Protein AF-A0A7S1F6I9-F1 (afdb_monomer_lite)

Radius of gyration: 19.97 Å; chains: 1; bounding box: 42×38×84 Å

Sequence (231 aa):
RRASGSTPAPLATPLRRQRSTGRTEQYLQSEAEDVEMGVLAWATEQGLFLKERVVMSPMLRDGVKSNGTECITNRSTAGCFEDTDDCGYLVAGSLSALQGGGIDVVVGSNSWRSGKAVYGSVGVYTAPLIGGQAAVLGGAAMNSAEYDGSANRFHSSMSAESIYAVVTRYGGDDSACGATEKWCLNATVTDKAHILTYVSRAYLNPKTQTGPDADELLAPVVLRLRPFLYV

Structure (mmCIF, N/CA/C/O backbone):
data_AF-A0A7S1F6I9-F1
#
_entry.id   AF-A0A7S1F6I9-F1
#
loop_
_atom_site.group_PDB
_atom_site.id
_atom_site.type_symbol
_atom_site.label_atom_id
_atom_site.label_alt_id
_atom_site.label_comp_id
_atom_site.label_asym_id
_atom_site.label_entity_id
_atom_site.label_seq_id
_atom_site.pdbx_PDB_ins_code
_atom_site.Cartn_x
_atom_site.Cartn_y
_atom_site.Cartn_z
_atom_site.occupancy
_atom_site.B_iso_or_equiv
_atom_site.auth_seq_id
_atom_site.auth_comp_id
_atom_site.auth_asym_id
_atom_site.auth_atom_id
_atom_site.pdbx_PDB_model_num
ATOM 1 N N . ARG A 1 1 ? 16.664 -22.049 61.773 1.00 46.56 1 ARG A N 1
ATOM 2 C CA . ARG A 1 1 ? 15.596 -22.088 60.745 1.00 46.56 1 ARG A CA 1
ATOM 3 C C . ARG A 1 1 ? 15.649 -20.763 59.986 1.00 46.56 1 ARG A C 1
ATOM 5 O O . ARG A 1 1 ? 15.224 -19.763 60.542 1.00 46.56 1 ARG A O 1
ATOM 12 N N . ARG A 1 2 ? 16.297 -20.713 58.813 1.00 40.69 2 ARG A N 1
ATOM 13 C CA . ARG A 1 2 ? 16.321 -19.510 57.958 1.00 40.69 2 ARG A CA 1
ATOM 14 C C . ARG A 1 2 ? 15.069 -19.531 57.085 1.00 40.69 2 ARG A C 1
ATOM 16 O O . ARG A 1 2 ? 14.802 -20.551 56.458 1.00 40.69 2 ARG A O 1
ATOM 23 N N . ALA A 1 3 ? 14.307 -18.442 57.109 1.00 41.34 3 ALA A N 1
ATOM 24 C CA . ALA A 1 3 ? 13.155 -18.243 56.245 1.00 41.34 3 ALA A CA 1
ATOM 25 C C . ALA A 1 3 ? 13.621 -18.223 54.783 1.00 41.34 3 ALA A C 1
ATOM 27 O O . ALA A 1 3 ? 14.523 -17.462 54.427 1.00 41.34 3 ALA A O 1
ATOM 28 N N . SER A 1 4 ? 13.037 -19.091 53.959 1.00 46.06 4 SER A N 1
ATOM 29 C CA . SER A 1 4 ? 13.169 -19.041 52.508 1.00 46.06 4 SER A CA 1
ATOM 30 C C . SER A 1 4 ? 12.512 -17.752 52.024 1.00 46.06 4 SER A C 1
ATOM 32 O O . SER A 1 4 ? 11.297 -17.598 52.154 1.00 46.06 4 SER A O 1
ATOM 34 N N . GLY A 1 5 ? 13.312 -16.820 51.508 1.00 41.91 5 GLY A N 1
ATOM 35 C CA . GLY A 1 5 ? 12.795 -15.646 50.818 1.00 41.91 5 GLY A CA 1
ATOM 36 C C . GLY A 1 5 ? 11.993 -16.108 49.611 1.00 41.91 5 GLY A C 1
ATOM 37 O O . GLY A 1 5 ? 12.564 -16.617 48.650 1.00 41.91 5 GLY A O 1
ATOM 38 N N . SER A 1 6 ? 10.670 -15.981 49.682 1.00 50.38 6 SER A N 1
ATOM 39 C CA . SER A 1 6 ? 9.811 -16.120 48.516 1.00 50.38 6 SER A CA 1
ATOM 40 C C . SER A 1 6 ? 10.196 -15.016 47.541 1.00 50.38 6 SER A C 1
ATOM 42 O O . SER A 1 6 ? 10.023 -13.834 47.846 1.00 50.38 6 SER A O 1
ATOM 44 N N . THR A 1 7 ? 10.744 -15.399 46.392 1.00 47.44 7 THR A N 1
ATOM 45 C CA . THR A 1 7 ? 10.898 -14.509 45.244 1.00 47.44 7 THR A CA 1
ATOM 46 C C . THR A 1 7 ? 9.556 -13.807 45.023 1.00 47.44 7 THR A C 1
ATOM 48 O O . THR A 1 7 ? 8.539 -14.504 44.942 1.00 47.44 7 THR A O 1
ATOM 51 N N . PRO A 1 8 ? 9.500 -12.462 44.988 1.00 46.94 8 PRO A N 1
ATOM 52 C CA . PRO A 1 8 ? 8.261 -11.762 44.691 1.00 46.94 8 PRO A CA 1
ATOM 53 C C . PRO A 1 8 ? 7.707 -12.309 43.380 1.00 46.94 8 PRO A C 1
ATOM 55 O O . PRO A 1 8 ? 8.457 -12.436 42.408 1.00 46.94 8 PRO A O 1
ATOM 58 N N . ALA A 1 9 ? 6.419 -12.663 43.357 1.00 51.91 9 ALA A N 1
ATOM 59 C CA . ALA A 1 9 ? 5.752 -12.957 42.099 1.00 51.91 9 ALA A CA 1
ATOM 60 C C . ALA A 1 9 ? 6.029 -11.778 41.150 1.00 51.91 9 ALA A C 1
ATOM 62 O O . ALA A 1 9 ? 5.916 -10.628 41.596 1.00 51.91 9 ALA A O 1
ATOM 63 N N . PRO A 1 10 ? 6.451 -12.022 39.895 1.00 43.56 10 PRO A N 1
ATOM 64 C CA . PRO A 1 10 ? 6.657 -10.935 38.955 1.00 43.56 10 PRO A CA 1
ATOM 65 C C . PRO A 1 10 ? 5.379 -10.101 38.925 1.00 43.56 10 PRO A C 1
ATOM 67 O O . PRO A 1 10 ? 4.280 -10.650 38.815 1.00 43.56 10 PRO A O 1
ATOM 70 N N . LEU A 1 11 ? 5.524 -8.784 39.106 1.00 40.19 11 LEU A N 1
ATOM 71 C CA . LEU A 1 11 ? 4.415 -7.847 38.966 1.00 40.19 11 LEU A CA 1
ATOM 72 C C . LEU A 1 11 ? 3.708 -8.184 37.654 1.00 40.19 11 LEU A C 1
ATOM 74 O O . LEU A 1 11 ? 4.374 -8.288 36.621 1.00 40.19 11 LEU A O 1
ATOM 78 N N . ALA A 1 12 ? 2.391 -8.405 37.718 1.00 43.34 12 ALA A N 1
ATOM 79 C CA . ALA A 1 12 ? 1.589 -8.671 36.535 1.00 43.34 12 ALA A CA 1
ATOM 80 C C . ALA A 1 12 ? 1.938 -7.605 35.497 1.00 43.34 12 ALA A C 1
ATOM 82 O O . ALA A 1 12 ? 1.775 -6.410 35.757 1.00 43.34 12 ALA A O 1
ATOM 83 N N . THR A 1 13 ? 2.503 -8.036 34.368 1.00 43.06 13 THR A N 1
ATOM 84 C CA . THR A 1 13 ? 2.829 -7.130 33.275 1.00 43.06 13 THR A CA 1
ATOM 85 C C . THR A 1 13 ? 1.545 -6.370 32.952 1.00 43.06 13 THR A C 1
ATOM 87 O O . THR A 1 13 ? 0.532 -7.022 32.682 1.00 43.06 13 THR A O 1
ATOM 90 N N . PRO A 1 14 ? 1.517 -5.029 33.062 1.00 41.31 14 PRO A N 1
ATOM 91 C CA . PRO A 1 14 ? 0.302 -4.277 32.796 1.00 41.31 14 PRO A CA 1
ATOM 92 C C . PRO A 1 14 ? -0.210 -4.647 31.404 1.00 41.31 14 PRO A C 1
ATOM 94 O O . PRO A 1 14 ? 0.589 -4.795 30.477 1.00 41.31 14 PRO A O 1
ATOM 97 N N . LEU A 1 15 ? -1.530 -4.835 31.276 1.00 41.94 15 LEU A N 1
ATOM 98 C CA . LEU A 1 15 ? -2.173 -5.163 30.003 1.00 41.94 15 LEU A CA 1
ATOM 99 C C . LEU A 1 15 ? -1.689 -4.172 28.938 1.00 41.94 15 LEU A C 1
ATOM 101 O O . LEU A 1 15 ? -1.948 -2.967 29.026 1.00 41.94 15 LEU A O 1
ATOM 105 N N . ARG A 1 16 ? -0.931 -4.701 27.975 1.00 48.84 16 ARG A N 1
ATOM 106 C CA . ARG A 1 16 ? -0.358 -3.969 26.846 1.00 48.84 16 ARG A CA 1
ATOM 107 C C . ARG A 1 16 ? -1.526 -3.343 26.075 1.00 48.84 16 ARG A C 1
ATOM 109 O O . ARG A 1 16 ? -2.461 -4.047 25.704 1.00 48.84 16 ARG A O 1
ATOM 116 N N . ARG A 1 17 ? -1.558 -2.008 25.975 1.00 52.66 17 ARG A N 1
ATOM 117 C CA . ARG A 1 17 ? -2.756 -1.234 25.595 1.00 52.66 17 ARG A CA 1
ATOM 118 C C . ARG A 1 17 ? -3.095 -1.384 24.111 1.00 52.66 17 ARG A C 1
ATOM 120 O O . ARG A 1 17 ? -2.816 -0.504 23.313 1.00 52.66 17 ARG A O 1
ATOM 127 N N . GLN A 1 18 ? -3.794 -2.460 23.792 1.00 57.62 18 GLN A N 1
ATOM 128 C CA . GLN A 1 18 ? -4.539 -2.645 22.559 1.00 57.62 18 GLN A CA 1
ATOM 129 C C . GLN A 1 18 ? -6.002 -2.813 22.964 1.00 57.62 18 GLN A C 1
ATOM 131 O O . GLN A 1 18 ? -6.440 -3.882 23.384 1.00 57.62 18 GLN A O 1
ATOM 136 N N . ARG A 1 19 ? -6.754 -1.711 22.967 1.00 60.16 19 ARG A N 1
ATOM 137 C CA . ARG A 1 19 ? -8.200 -1.777 23.202 1.00 60.16 19 ARG A CA 1
ATOM 138 C C . ARG A 1 19 ? -8.860 -1.934 21.841 1.00 60.16 19 ARG A C 1
ATOM 140 O O . ARG A 1 19 ? -9.149 -0.928 21.193 1.00 60.16 19 ARG A O 1
ATOM 147 N N . SER A 1 20 ? -8.994 -3.197 21.433 1.00 65.94 20 SER A N 1
ATOM 148 C CA . SER A 1 20 ? -9.707 -3.629 20.228 1.00 65.94 20 SER A CA 1
ATOM 149 C C . SER A 1 20 ? -11.081 -2.958 20.156 1.00 65.94 20 SER A C 1
ATOM 151 O O . SER A 1 20 ? -11.717 -2.663 21.174 1.00 65.94 20 SER A O 1
ATOM 153 N N . THR A 1 21 ? -11.528 -2.683 18.935 1.00 67.88 21 THR A N 1
ATOM 154 C CA . THR A 1 21 ? -12.827 -2.042 18.695 1.00 67.88 21 THR A CA 1
ATOM 155 C C . THR A 1 21 ? -13.988 -3.043 18.709 1.00 67.88 21 THR A C 1
ATOM 157 O O . THR A 1 21 ? -15.151 -2.635 18.696 1.00 67.88 21 THR A O 1
ATOM 160 N N . GLY A 1 22 ? -13.691 -4.347 18.717 1.00 72.06 22 GLY A N 1
ATOM 161 C CA . GLY A 1 22 ? -14.655 -5.448 18.680 1.00 72.06 22 GLY A CA 1
ATOM 162 C C . GLY A 1 22 ? -15.376 -5.589 17.338 1.00 72.06 22 GLY A C 1
ATOM 163 O O . GLY A 1 22 ? -16.379 -6.290 17.238 1.00 72.06 22 GLY A O 1
ATOM 164 N N . ARG A 1 23 ? -14.909 -4.884 16.305 1.00 78.00 23 ARG A N 1
ATOM 165 C CA . ARG A 1 23 ? -15.469 -4.896 14.951 1.00 78.00 23 ARG A CA 1
ATOM 166 C C . ARG A 1 23 ? -14.316 -5.151 13.983 1.00 78.00 23 ARG A C 1
ATOM 168 O O . ARG A 1 23 ? -13.234 -4.616 14.188 1.00 78.00 23 ARG A O 1
ATOM 175 N N . THR A 1 24 ? -14.545 -5.901 12.920 1.00 87.19 24 THR A N 1
ATOM 176 C CA . THR A 1 24 ? -13.545 -6.143 11.869 1.00 87.19 24 THR A CA 1
ATOM 177 C C . THR A 1 24 ? -13.861 -5.301 10.633 1.00 87.19 24 THR A C 1
ATOM 179 O O . THR A 1 24 ? -15.006 -4.894 10.459 1.00 87.19 24 THR A O 1
ATOM 182 N N . GLU A 1 25 ? -12.866 -5.017 9.798 1.00 91.00 25 GLU A N 1
ATOM 183 C CA . GLU A 1 25 ? -13.016 -4.445 8.455 1.00 91.00 25 GLU A CA 1
ATOM 184 C C . GLU A 1 25 ? -13.328 -5.501 7.386 1.00 91.00 25 GLU A C 1
ATOM 186 O O . GLU A 1 25 ? -13.494 -5.145 6.228 1.00 91.00 25 GLU A O 1
ATOM 191 N N . GLN A 1 26 ? -13.476 -6.784 7.740 1.00 89.88 26 GLN A N 1
ATOM 192 C CA . GLN A 1 26 ? -13.836 -7.845 6.781 1.00 89.88 26 GLN A CA 1
ATOM 193 C C . GLN A 1 26 ? -15.138 -7.578 6.010 1.00 89.88 26 GLN A C 1
ATOM 195 O O . GLN A 1 26 ? -15.336 -8.144 4.941 1.00 89.88 26 GLN A O 1
ATOM 200 N N . TYR A 1 27 ? -16.020 -6.710 6.513 1.00 89.06 27 TYR A N 1
ATOM 201 C CA . TYR A 1 27 ? -17.209 -6.293 5.765 1.00 89.06 27 TYR A CA 1
ATOM 202 C C . TYR A 1 27 ? -16.878 -5.504 4.486 1.00 89.06 27 TYR A C 1
ATOM 204 O O . TYR A 1 27 ? -17.762 -5.377 3.655 1.00 89.06 27 TYR A O 1
ATOM 212 N N . LEU A 1 28 ? -15.646 -4.993 4.345 1.00 91.38 28 LEU A N 1
ATOM 213 C CA . LEU A 1 28 ? -15.130 -4.286 3.166 1.00 91.38 28 LEU A CA 1
ATOM 214 C C . LEU A 1 28 ? -14.468 -5.224 2.137 1.00 91.38 28 LEU A C 1
ATOM 216 O O . LEU A 1 28 ? -13.907 -4.754 1.149 1.00 91.38 28 LEU A O 1
ATOM 220 N N . GLN A 1 29 ? -14.443 -6.540 2.391 1.00 93.06 29 GLN A N 1
ATOM 221 C CA . GLN A 1 29 ? -13.717 -7.503 1.555 1.00 93.06 29 GLN A CA 1
ATOM 222 C C . GLN A 1 29 ? -14.235 -7.514 0.111 1.00 93.06 29 GLN A C 1
ATOM 224 O O . GLN A 1 29 ? -13.431 -7.498 -0.815 1.00 93.06 29 GLN A O 1
ATOM 229 N N . SER A 1 30 ? -15.559 -7.508 -0.081 1.00 91.44 30 SER A N 1
ATOM 230 C CA . SER A 1 30 ? -16.161 -7.527 -1.421 1.00 91.44 30 SER A CA 1
ATOM 231 C C . SER A 1 30 ? -15.793 -6.270 -2.205 1.00 91.44 30 SER A C 1
ATOM 233 O O . SER A 1 30 ? -15.455 -6.340 -3.378 1.00 91.44 30 SER A O 1
ATOM 235 N N . GLU A 1 31 ? -15.811 -5.114 -1.547 1.00 91.69 31 GLU A N 1
ATOM 236 C CA . GLU A 1 31 ? -15.469 -3.842 -2.168 1.00 91.69 31 GLU A CA 1
ATOM 237 C C . GLU A 1 31 ? -13.986 -3.753 -2.527 1.00 91.69 31 GLU A C 1
ATOM 239 O O . GLU A 1 31 ? -13.633 -3.199 -3.567 1.00 91.69 31 GLU A O 1
ATOM 244 N N . ALA A 1 32 ? -13.105 -4.299 -1.686 1.00 94.25 32 ALA A N 1
ATOM 245 C CA . ALA A 1 32 ? -11.689 -4.395 -2.011 1.00 94.25 32 ALA A CA 1
ATOM 246 C C . ALA A 1 32 ? -11.460 -5.297 -3.232 1.00 94.25 32 ALA A C 1
ATOM 248 O O . ALA A 1 32 ? -10.700 -4.921 -4.120 1.00 94.25 32 ALA A O 1
ATOM 249 N N . GLU A 1 33 ? -12.157 -6.432 -3.318 1.00 95.00 33 GLU A N 1
ATOM 250 C CA . GLU A 1 33 ? -12.099 -7.335 -4.475 1.00 95.00 33 GLU A CA 1
ATOM 251 C C . GLU A 1 33 ? -12.601 -6.663 -5.762 1.00 95.00 33 GLU A C 1
ATOM 253 O O . GLU A 1 33 ? -11.962 -6.794 -6.807 1.00 95.00 33 GLU A O 1
ATOM 258 N N . ASP A 1 34 ? -13.677 -5.877 -5.695 1.00 94.00 34 ASP A N 1
ATOM 259 C CA . ASP A 1 34 ? -14.175 -5.104 -6.839 1.00 94.00 34 ASP A CA 1
ATOM 260 C C . ASP A 1 34 ? -13.149 -4.056 -7.312 1.00 94.00 34 ASP A C 1
ATOM 262 O O . ASP A 1 34 ? -12.913 -3.897 -8.515 1.00 94.00 34 ASP A O 1
ATOM 266 N N . VAL A 1 35 ? -12.479 -3.371 -6.376 1.00 95.75 35 VAL A N 1
ATOM 267 C CA . VAL A 1 35 ? -11.382 -2.439 -6.690 1.00 95.75 35 VAL A CA 1
ATOM 268 C C . VAL A 1 35 ? -10.188 -3.179 -7.293 1.00 95.75 35 VAL A C 1
ATOM 270 O O . VAL A 1 35 ? -9.633 -2.707 -8.285 1.00 95.75 35 VAL A O 1
ATOM 273 N N . GLU A 1 36 ? -9.803 -4.342 -6.757 1.00 96.75 36 GLU A N 1
ATOM 274 C CA . GLU A 1 36 ? -8.751 -5.186 -7.338 1.00 96.75 36 GLU A CA 1
ATOM 275 C C . GLU A 1 36 ? -9.086 -5.558 -8.791 1.00 96.75 36 GLU A C 1
ATOM 277 O O . GLU A 1 36 ? -8.241 -5.412 -9.675 1.00 96.75 36 GLU A O 1
ATOM 282 N N . MET A 1 37 ? -10.327 -5.962 -9.073 1.00 96.06 37 MET A N 1
ATOM 283 C CA . MET A 1 37 ? -10.775 -6.262 -10.435 1.00 96.06 37 MET A CA 1
ATOM 284 C C . MET A 1 37 ? -10.711 -5.036 -11.354 1.00 96.06 37 MET A C 1
ATOM 286 O O . MET A 1 37 ? -10.267 -5.154 -12.500 1.00 96.06 37 MET A O 1
ATOM 290 N N . GLY A 1 38 ? -11.077 -3.855 -10.852 1.00 95.62 38 GLY A N 1
ATOM 291 C CA . GLY A 1 38 ? -10.912 -2.587 -11.567 1.00 95.62 38 GLY A CA 1
ATOM 292 C C . GLY A 1 38 ? -9.448 -2.268 -11.888 1.00 95.62 38 GLY A C 1
ATOM 293 O O . GLY A 1 38 ? -9.132 -1.854 -13.006 1.00 95.62 38 GLY A O 1
ATOM 294 N N . VAL A 1 39 ? -8.531 -2.529 -10.949 1.00 95.81 39 VAL A N 1
ATOM 295 C CA . VAL A 1 39 ? -7.081 -2.389 -11.170 1.00 95.81 39 VAL A CA 1
ATOM 296 C C . VAL A 1 39 ? -6.613 -3.324 -12.283 1.00 95.81 39 VAL A C 1
ATOM 298 O O . VAL A 1 39 ? -5.846 -2.900 -13.144 1.00 95.81 39 VAL A O 1
ATOM 301 N N . LEU A 1 40 ? -7.074 -4.577 -12.302 1.00 96.69 40 LEU A N 1
ATOM 302 C CA . LEU A 1 40 ? -6.693 -5.554 -13.327 1.00 96.69 40 LEU A CA 1
ATOM 303 C C . LEU A 1 40 ? -7.223 -5.189 -14.719 1.00 96.69 40 LEU A C 1
ATOM 305 O O . LEU A 1 40 ? -6.495 -5.328 -15.708 1.00 96.69 40 LEU A O 1
ATOM 309 N N . ALA A 1 41 ? -8.462 -4.699 -14.801 1.00 95.00 41 ALA A N 1
ATOM 310 C CA . ALA A 1 41 ? -9.041 -4.207 -16.048 1.00 95.00 41 ALA A CA 1
ATOM 311 C C . ALA A 1 41 ? -8.229 -3.023 -16.592 1.00 95.00 41 ALA A C 1
ATOM 313 O O . ALA A 1 41 ? -7.739 -3.081 -17.721 1.00 95.00 41 ALA A O 1
ATOM 314 N N . TRP A 1 42 ? -7.979 -2.015 -15.748 1.00 93.12 42 TRP A N 1
ATOM 315 C CA . TRP A 1 42 ? -7.138 -0.871 -16.099 1.00 93.12 42 TRP A CA 1
ATOM 316 C C . TRP A 1 42 ? -5.731 -1.305 -16.536 1.00 93.12 42 TRP A C 1
ATOM 318 O O . TRP A 1 42 ? -5.241 -0.864 -17.572 1.00 93.12 42 TRP A O 1
ATOM 328 N N . ALA A 1 43 ? -5.083 -2.200 -15.787 1.00 93.44 43 ALA A N 1
ATOM 329 C CA . ALA A 1 43 ? -3.737 -2.677 -16.095 1.00 93.44 43 ALA A CA 1
ATOM 330 C C . ALA A 1 43 ? -3.661 -3.334 -17.480 1.00 93.44 43 ALA A C 1
ATOM 332 O O . ALA A 1 43 ? -2.718 -3.090 -18.234 1.00 93.44 43 ALA A O 1
ATOM 333 N N . THR A 1 44 ? -4.681 -4.116 -17.835 1.00 93.12 44 THR A N 1
ATOM 334 C CA . THR A 1 44 ? -4.774 -4.782 -19.140 1.00 93.12 44 THR A CA 1
ATOM 335 C C . THR A 1 44 ? -4.851 -3.763 -20.278 1.00 93.12 44 THR A C 1
ATOM 337 O O . THR A 1 44 ? -4.154 -3.914 -21.282 1.00 93.12 44 THR A O 1
ATOM 340 N N . GLU A 1 45 ? -5.627 -2.688 -20.111 1.00 91.75 45 GLU A N 1
ATOM 341 C CA . GLU A 1 45 ? -5.705 -1.584 -21.081 1.00 91.75 45 GLU A CA 1
ATOM 342 C C . GLU A 1 45 ? -4.365 -0.853 -21.252 1.00 91.75 45 GLU A C 1
ATOM 344 O O . GLU A 1 45 ? -4.072 -0.345 -22.333 1.00 91.75 45 GLU A O 1
ATOM 349 N N . GLN A 1 46 ? -3.523 -0.842 -20.213 1.00 88.62 46 GLN A N 1
ATOM 350 C CA . GLN A 1 46 ? -2.167 -0.284 -20.261 1.00 88.62 46 GLN A CA 1
ATOM 351 C C . GLN A 1 46 ? -1.113 -1.263 -20.811 1.00 88.62 46 GLN A C 1
ATOM 353 O O . GLN A 1 46 ? 0.076 -0.947 -20.817 1.00 88.62 46 GLN A O 1
ATOM 358 N N . GLY A 1 47 ? -1.503 -2.461 -21.260 1.00 91.88 47 GLY A N 1
ATOM 359 C CA . GLY A 1 47 ? -0.550 -3.468 -21.735 1.00 91.88 47 GLY A CA 1
ATOM 360 C C . GLY A 1 47 ? 0.281 -4.100 -20.611 1.00 91.88 47 GLY A C 1
ATOM 361 O O . GLY A 1 47 ? 1.419 -4.528 -20.836 1.00 91.88 47 GLY A O 1
ATOM 362 N N . LEU A 1 48 ? -0.278 -4.162 -19.404 1.00 92.88 48 LEU A N 1
ATOM 363 C CA . LEU A 1 48 ? 0.307 -4.831 -18.249 1.00 92.88 48 LEU A CA 1
ATOM 364 C C . LEU A 1 48 ? -0.475 -6.109 -17.926 1.00 92.88 48 LEU A C 1
ATOM 366 O O . LEU A 1 48 ? -1.684 -6.185 -18.128 1.00 92.88 48 LEU A O 1
ATOM 370 N N . PHE A 1 49 ? 0.207 -7.096 -17.353 1.00 94.62 49 PHE A N 1
ATOM 371 C CA . PHE A 1 49 ? -0.411 -8.297 -16.798 1.00 94.62 49 PHE A CA 1
ATOM 372 C C . PHE A 1 49 ? -0.081 -8.451 -15.315 1.00 94.62 49 PHE A C 1
ATOM 374 O O . PHE A 1 49 ? 0.968 -8.005 -14.840 1.00 94.62 49 PHE A O 1
ATOM 381 N N . LEU A 1 50 ? -0.967 -9.127 -14.583 1.00 96.44 50 LEU A N 1
ATOM 382 C CA . LEU A 1 50 ? -0.721 -9.509 -13.198 1.00 96.44 50 LEU A CA 1
ATOM 383 C C . LEU A 1 50 ? 0.331 -10.617 -13.142 1.00 96.44 50 LEU A C 1
ATOM 385 O O . LEU A 1 50 ? 0.071 -11.757 -13.519 1.00 96.44 50 LEU A O 1
ATOM 389 N N . LYS A 1 51 ? 1.515 -10.285 -12.635 1.00 95.75 51 LYS A N 1
ATOM 390 C CA . LYS A 1 51 ? 2.581 -11.253 -12.376 1.00 95.75 51 LYS A CA 1
ATOM 391 C C . LYS A 1 51 ? 2.356 -12.001 -11.068 1.00 95.75 51 LYS A C 1
ATOM 393 O O . LYS A 1 51 ? 2.617 -13.196 -10.987 1.00 95.75 51 LYS A O 1
ATOM 398 N N . GLU A 1 52 ? 1.950 -11.280 -10.031 1.00 96.00 52 GLU A N 1
ATOM 399 C CA . GLU A 1 52 ? 1.874 -11.804 -8.672 1.00 96.00 52 GLU A CA 1
ATOM 400 C C . GLU A 1 52 ? 0.864 -10.990 -7.858 1.00 96.00 52 GLU A C 1
ATOM 402 O O . GLU A 1 52 ? 0.819 -9.764 -7.966 1.00 96.00 52 GLU A O 1
ATOM 407 N N . ARG A 1 53 ? 0.068 -11.673 -7.032 1.00 97.50 53 ARG A N 1
ATOM 408 C CA . ARG A 1 53 ? -0.836 -11.074 -6.045 1.00 97.50 53 ARG A CA 1
ATOM 409 C C . ARG A 1 53 ? -0.350 -11.462 -4.655 1.00 97.50 53 ARG A C 1
ATOM 411 O O . ARG A 1 53 ? -0.324 -12.649 -4.337 1.00 97.50 53 ARG A O 1
ATOM 418 N N . VAL A 1 54 ? 0.013 -10.482 -3.831 1.00 97.69 54 VAL A N 1
ATOM 419 C CA . VAL A 1 54 ? 0.568 -10.718 -2.490 1.00 97.69 54 VAL A CA 1
ATOM 420 C C . VAL A 1 54 ? -0.366 -10.148 -1.434 1.00 97.69 54 VAL A C 1
ATOM 422 O O . VAL A 1 54 ? -0.579 -8.942 -1.386 1.00 97.69 54 VAL A O 1
ATOM 425 N N . VAL A 1 55 ? -0.896 -11.004 -0.563 1.00 97.12 55 VAL A N 1
ATOM 426 C CA . VAL A 1 55 ? -1.688 -10.565 0.595 1.00 97.12 55 VAL A CA 1
ATOM 427 C C . VAL A 1 55 ? -0.734 -10.143 1.710 1.00 97.12 55 VAL A C 1
ATOM 429 O O . VAL A 1 55 ? 0.129 -10.919 2.128 1.00 97.12 55 VAL A O 1
ATOM 432 N N . MET A 1 56 ? -0.877 -8.913 2.193 1.00 93.94 56 MET A N 1
ATOM 433 C CA . MET A 1 56 ? -0.097 -8.410 3.318 1.00 93.94 56 MET A CA 1
ATOM 434 C C . MET A 1 56 ? -0.521 -9.127 4.599 1.00 93.94 56 MET A C 1
ATOM 436 O O . MET A 1 56 ? -1.695 -9.401 4.823 1.00 93.94 56 MET A O 1
ATOM 440 N N . SER A 1 57 ? 0.444 -9.443 5.454 1.00 89.31 57 SER A N 1
ATOM 441 C CA . SER A 1 57 ? 0.203 -10.174 6.700 1.00 89.31 57 SER A CA 1
ATOM 442 C C . SER A 1 57 ? 0.551 -9.316 7.910 1.00 89.31 57 SER A C 1
ATOM 444 O O . SER A 1 57 ? 1.392 -8.421 7.785 1.00 89.31 57 SER A O 1
ATOM 446 N N . PRO A 1 58 ? -0.028 -9.591 9.093 1.00 85.38 58 PRO A N 1
ATOM 447 C CA . PRO A 1 58 ? 0.412 -8.970 10.332 1.00 85.38 58 PRO A CA 1
ATOM 448 C C . PRO A 1 58 ? 1.922 -9.086 10.490 1.00 85.38 58 PRO A C 1
ATOM 450 O O . PRO A 1 58 ? 2.483 -10.181 10.409 1.00 85.38 58 PRO A O 1
ATOM 453 N N . MET A 1 59 ? 2.586 -7.957 10.714 1.00 78.75 59 MET A N 1
ATOM 454 C CA . MET A 1 59 ? 4.013 -7.975 11.006 1.00 78.75 59 MET A CA 1
ATOM 455 C C . MET A 1 59 ? 4.229 -8.721 12.317 1.00 78.75 59 MET A C 1
ATOM 457 O O . MET A 1 59 ? 3.614 -8.385 13.325 1.00 78.75 59 MET A O 1
ATOM 461 N N . LEU A 1 60 ? 5.091 -9.735 12.313 1.00 71.81 60 LEU A N 1
ATOM 462 C CA . LEU A 1 60 ? 5.408 -10.504 13.510 1.00 71.81 60 LEU A CA 1
ATOM 463 C C . LEU A 1 60 ? 6.763 -10.080 14.077 1.00 71.81 60 LEU A C 1
ATOM 465 O O . LEU A 1 60 ? 7.725 -9.872 13.340 1.00 71.81 60 LEU A O 1
ATOM 469 N N . ARG A 1 61 ? 6.845 -10.033 15.401 1.00 61.22 61 ARG A N 1
ATOM 470 C CA . ARG A 1 61 ? 8.062 -9.902 16.192 1.00 61.22 61 ARG A CA 1
ATOM 471 C C . ARG A 1 61 ? 8.168 -11.116 17.107 1.00 61.22 61 ARG A C 1
ATOM 473 O O . ARG A 1 61 ? 7.277 -11.353 17.914 1.00 61.22 61 ARG A O 1
ATOM 480 N N . ASP A 1 62 ? 9.238 -11.897 16.960 1.00 60.72 62 ASP A N 1
ATOM 481 C CA . ASP A 1 62 ? 9.477 -13.113 17.756 1.00 60.72 62 ASP A CA 1
ATOM 482 C C . ASP A 1 62 ? 8.264 -14.080 17.774 1.00 60.72 62 ASP A C 1
ATOM 484 O O . ASP A 1 62 ? 7.980 -14.746 18.766 1.00 60.72 62 ASP A O 1
ATOM 488 N N . GLY A 1 63 ? 7.518 -14.144 16.660 1.00 58.06 63 GLY A N 1
ATOM 489 C CA . GLY A 1 63 ? 6.314 -14.975 16.510 1.00 58.06 63 GLY A CA 1
ATOM 490 C C . GLY A 1 63 ? 5.016 -14.362 17.056 1.00 58.06 63 GLY A C 1
ATOM 491 O O . GLY A 1 63 ? 3.958 -14.971 16.916 1.00 58.06 63 GLY A O 1
ATOM 492 N N . VAL A 1 64 ? 5.067 -13.159 17.631 1.00 60.34 64 VAL A N 1
ATOM 493 C CA . VAL A 1 64 ? 3.909 -12.415 18.150 1.00 60.34 64 VAL A CA 1
ATOM 494 C C . VAL A 1 64 ? 3.584 -11.256 17.213 1.00 60.34 64 VAL A C 1
ATOM 496 O O . VAL A 1 64 ? 4.488 -10.614 16.689 1.00 60.34 64 VAL A O 1
ATOM 499 N N . LYS A 1 65 ? 2.302 -10.962 16.983 1.00 62.34 65 LYS A N 1
ATOM 500 C CA . LYS A 1 65 ? 1.900 -9.811 16.160 1.00 62.34 65 LYS A CA 1
ATOM 501 C C . LYS A 1 65 ? 2.462 -8.529 16.769 1.00 62.34 65 LYS A C 1
ATOM 503 O O . LYS A 1 65 ? 2.215 -8.234 17.937 1.00 62.34 65 LYS A O 1
ATOM 508 N N . SER A 1 66 ? 3.231 -7.792 15.974 1.00 58.06 66 SER A N 1
ATOM 509 C CA . SER A 1 66 ? 3.676 -6.451 16.313 1.00 58.06 66 SER A CA 1
ATOM 510 C C . SER A 1 66 ? 2.438 -5.572 16.397 1.00 58.06 66 SER A C 1
ATOM 512 O O . SER A 1 66 ? 1.797 -5.261 15.397 1.00 58.06 66 SER A O 1
ATOM 514 N N . ASN A 1 67 ? 2.089 -5.212 17.621 1.00 50.28 67 ASN A N 1
ATOM 515 C CA . ASN A 1 67 ? 1.017 -4.280 17.946 1.00 50.28 67 ASN A CA 1
ATOM 516 C C . ASN A 1 67 ? 1.598 -2.927 18.380 1.00 50.28 67 ASN A C 1
ATOM 518 O O . ASN A 1 67 ? 1.038 -2.253 19.241 1.00 50.28 67 ASN A O 1
ATOM 522 N N . GLY A 1 68 ? 2.794 -2.609 17.878 1.00 45.09 68 GLY A N 1
ATOM 523 C CA . GLY A 1 68 ? 3.568 -1.443 18.273 1.00 45.09 68 GLY A CA 1
ATOM 524 C C . GLY A 1 68 ? 4.307 -1.595 19.608 1.00 45.09 68 GLY A C 1
ATOM 525 O O . GLY A 1 68 ? 5.323 -0.962 19.789 1.00 45.09 68 GLY A O 1
ATOM 526 N N . THR A 1 69 ? 3.914 -2.463 20.545 1.00 41.59 69 THR A N 1
ATOM 527 C CA . THR A 1 69 ? 4.394 -2.355 21.947 1.00 41.59 69 THR A CA 1
ATOM 528 C C . THR A 1 69 ? 5.866 -2.690 22.233 1.00 41.59 69 THR A C 1
ATOM 530 O O . THR A 1 69 ? 6.307 -2.563 23.377 1.00 41.59 69 THR A O 1
ATOM 533 N N . GLU A 1 70 ? 6.642 -3.117 21.238 1.00 40.81 70 GLU A N 1
ATOM 534 C CA . GLU A 1 70 ? 8.080 -3.316 21.380 1.00 40.81 70 GLU A CA 1
ATOM 535 C C . GLU A 1 70 ? 8.801 -2.806 20.110 1.00 40.81 70 GLU A C 1
ATOM 537 O O . GLU A 1 70 ? 8.612 -3.368 19.029 1.00 40.81 70 GLU A O 1
ATOM 542 N N . CYS A 1 71 ? 9.684 -1.800 20.234 1.00 39.59 71 CYS A N 1
ATOM 543 C CA . CYS A 1 71 ? 10.484 -1.248 19.119 1.00 39.59 71 CYS A CA 1
ATOM 544 C C . CYS A 1 71 ? 11.240 -2.348 18.374 1.00 39.59 71 CYS A C 1
ATOM 546 O O . CYS A 1 71 ? 11.995 -3.051 19.045 1.00 39.59 71 CYS A O 1
ATOM 548 N N . ILE A 1 72 ? 11.071 -2.480 17.045 1.00 45.12 72 ILE A N 1
ATOM 549 C CA . ILE A 1 72 ? 11.584 -3.557 16.159 1.00 45.12 72 ILE A CA 1
ATOM 550 C C . ILE A 1 72 ? 13.124 -3.682 16.152 1.00 45.12 72 ILE A C 1
ATOM 552 O O . ILE A 1 72 ? 13.805 -3.554 15.144 1.00 45.12 72 ILE A O 1
ATOM 556 N N . THR A 1 73 ? 13.725 -3.944 17.302 1.00 40.72 73 THR A N 1
ATOM 557 C CA . THR A 1 73 ? 15.159 -4.120 17.484 1.00 40.72 73 THR A CA 1
ATOM 558 C C . THR A 1 73 ? 15.383 -5.284 18.430 1.00 40.72 73 THR A C 1
ATOM 560 O O . THR A 1 73 ? 15.891 -5.139 19.538 1.00 40.72 73 THR A O 1
ATOM 563 N N . ASN A 1 74 ? 15.098 -6.498 17.960 1.00 37.25 74 ASN A N 1
ATOM 564 C CA . ASN A 1 74 ? 15.984 -7.578 18.364 1.00 37.25 74 ASN A CA 1
ATOM 565 C C . ASN A 1 74 ? 17.223 -7.474 17.456 1.00 37.25 74 ASN A C 1
ATOM 567 O O . ASN A 1 74 ? 17.248 -8.020 16.357 1.00 37.25 74 ASN A O 1
ATOM 571 N N . ARG A 1 75 ? 18.223 -6.710 17.939 1.00 36.53 75 ARG A N 1
ATOM 572 C CA . ARG A 1 75 ? 19.529 -6.342 17.332 1.00 36.53 75 ARG A CA 1
ATOM 573 C C . ARG A 1 75 ? 19.581 -5.051 16.491 1.00 36.53 75 ARG A C 1
ATOM 575 O O . ARG A 1 75 ? 19.732 -5.114 15.281 1.00 36.53 75 ARG A O 1
ATOM 582 N N . SER A 1 76 ? 19.603 -3.879 17.128 1.00 33.84 76 SER A N 1
ATOM 583 C CA . SER A 1 76 ? 20.734 -2.926 17.029 1.00 33.84 76 SER A CA 1
ATOM 584 C C . SER A 1 76 ? 20.368 -1.563 17.614 1.00 33.84 76 SER A C 1
ATOM 586 O O . SER A 1 76 ? 19.271 -1.053 17.427 1.00 33.84 76 SER A O 1
ATOM 588 N N . THR A 1 77 ? 21.326 -0.968 18.309 1.00 36.47 77 THR A N 1
ATOM 589 C CA . THR A 1 77 ? 21.368 0.432 18.726 1.00 36.47 77 THR A CA 1
ATOM 590 C C . THR A 1 77 ? 21.404 1.370 17.509 1.00 36.47 77 THR A C 1
ATOM 592 O O . THR A 1 77 ? 22.487 1.714 17.050 1.00 36.47 77 THR A O 1
ATOM 595 N N . ALA A 1 78 ? 20.241 1.759 16.983 1.00 34.81 78 ALA A N 1
ATOM 596 C CA . ALA A 1 78 ? 19.991 2.967 16.183 1.00 34.81 78 ALA A CA 1
ATOM 597 C C . ALA A 1 78 ? 18.482 3.049 15.876 1.00 34.81 78 ALA A C 1
ATOM 599 O O . ALA A 1 78 ? 17.926 2.073 15.395 1.00 34.81 78 ALA A O 1
ATOM 600 N N . GLY A 1 79 ? 17.859 4.191 16.197 1.00 38.25 79 GLY A N 1
ATOM 601 C CA . GLY A 1 79 ? 16.507 4.657 15.834 1.00 38.25 79 GLY A CA 1
ATOM 602 C C . GLY A 1 79 ? 15.448 3.638 15.390 1.00 38.25 79 GLY A C 1
ATOM 603 O O . GLY A 1 79 ? 15.542 3.082 14.302 1.00 38.25 79 GLY A O 1
ATOM 604 N N . CYS A 1 80 ? 14.362 3.511 16.162 1.00 43.41 80 CYS A N 1
ATOM 605 C CA . CYS A 1 80 ? 13.088 2.995 15.650 1.00 43.41 80 CYS A CA 1
ATOM 606 C C . CYS A 1 80 ? 12.636 3.967 14.542 1.00 43.41 80 CYS A C 1
ATOM 608 O O . CYS A 1 80 ? 12.142 5.057 14.835 1.00 43.41 80 CYS A O 1
ATOM 610 N N . PHE A 1 81 ? 12.938 3.670 13.279 1.00 38.97 81 PHE A N 1
ATOM 611 C CA . PHE A 1 81 ? 12.615 4.580 12.186 1.00 38.97 81 PHE A CA 1
ATOM 612 C C . PHE A 1 81 ? 11.131 4.401 11.860 1.00 38.97 81 PHE A C 1
ATOM 614 O O . PHE A 1 81 ? 10.748 3.411 11.250 1.00 38.97 81 PHE A O 1
ATOM 621 N N . GLU A 1 82 ? 10.304 5.337 12.334 1.00 42.59 82 GLU A N 1
ATOM 622 C CA . GLU A 1 82 ? 8.858 5.437 12.052 1.00 42.59 82 GLU A CA 1
ATOM 623 C C . GLU A 1 82 ? 7.976 4.302 12.597 1.00 42.59 82 GLU A C 1
ATOM 625 O O . GLU A 1 82 ? 6.753 4.342 12.433 1.00 42.59 82 GLU A O 1
ATOM 630 N N . ASP A 1 83 ? 8.562 3.331 13.301 1.00 45.81 83 ASP A N 1
ATOM 631 C CA . ASP A 1 83 ? 7.794 2.365 14.068 1.00 45.81 83 ASP A CA 1
ATOM 632 C C . ASP A 1 83 ? 7.393 2.947 15.417 1.00 45.81 83 ASP A C 1
ATOM 634 O O . ASP A 1 83 ? 8.234 3.362 16.216 1.00 45.81 83 ASP A O 1
ATOM 638 N N . THR A 1 84 ? 6.088 3.031 15.631 1.00 49.97 84 THR A N 1
ATOM 639 C CA . THR A 1 84 ? 5.467 3.723 16.756 1.00 49.97 84 THR A CA 1
ATOM 640 C C . THR A 1 84 ? 4.582 2.734 17.496 1.00 49.97 84 THR A C 1
ATOM 642 O O . THR A 1 84 ? 3.972 1.850 16.885 1.00 49.97 84 THR A O 1
ATOM 645 N N . ASP A 1 85 ? 4.548 2.849 18.827 1.00 55.50 85 ASP A N 1
ATOM 646 C CA . ASP A 1 85 ? 3.906 1.884 19.731 1.00 55.50 85 ASP A CA 1
ATOM 647 C C . ASP A 1 85 ? 2.368 1.897 19.665 1.00 55.50 85 ASP A C 1
ATOM 649 O O . ASP A 1 85 ? 1.664 1.584 20.630 1.00 55.50 85 ASP A O 1
ATOM 653 N N . ASP A 1 86 ? 1.845 2.350 18.535 1.00 64.56 86 ASP A N 1
ATOM 654 C CA . ASP A 1 86 ? 0.555 2.971 18.436 1.00 64.56 86 ASP A CA 1
ATOM 655 C C . ASP A 1 86 ? -0.164 2.622 17.126 1.00 64.56 86 ASP A C 1
ATOM 657 O O . ASP A 1 86 ? -1.143 3.270 16.789 1.00 64.56 86 ASP A O 1
ATOM 661 N N . CYS A 1 87 ? 0.246 1.574 16.400 1.00 75.44 87 CYS A N 1
ATOM 662 C CA . CYS A 1 87 ? -0.468 1.143 15.199 1.00 75.44 87 CYS A CA 1
ATOM 663 C C . CYS A 1 87 ? -0.490 -0.375 14.955 1.00 75.44 87 CYS A C 1
ATOM 665 O O . CYS A 1 87 ? 0.362 -1.136 15.415 1.00 75.44 87 CYS A O 1
ATOM 667 N N . GLY A 1 88 ? -1.514 -0.816 14.219 1.00 79.69 88 GLY A N 1
ATOM 668 C CA . GLY A 1 88 ? -1.568 -2.144 13.614 1.00 79.69 88 GLY A CA 1
ATOM 669 C C . GLY A 1 88 ? -0.771 -2.160 12.312 1.00 79.69 88 GLY A C 1
ATOM 670 O O . GLY A 1 88 ? -0.975 -1.293 11.459 1.00 79.69 88 GLY A O 1
ATOM 671 N N . TYR A 1 89 ? 0.122 -3.141 12.169 1.00 82.31 89 TYR A N 1
ATOM 672 C CA . TYR A 1 89 ? 1.019 -3.278 11.021 1.00 82.31 89 TYR A CA 1
ATOM 673 C C . TYR A 1 89 ? 0.643 -4.455 10.139 1.00 82.31 89 TYR A C 1
ATOM 675 O O . TYR A 1 89 ? 0.598 -5.598 10.601 1.00 82.31 89 TYR A O 1
ATOM 683 N N . LEU A 1 90 ? 0.504 -4.183 8.848 1.00 88.75 90 LEU A N 1
ATOM 684 C CA . LEU A 1 90 ? 0.394 -5.196 7.808 1.00 88.75 90 LEU A CA 1
ATOM 685 C C . LEU A 1 90 ? 1.549 -4.990 6.834 1.00 88.75 90 LEU A C 1
ATOM 687 O O . LEU A 1 90 ? 1.856 -3.854 6.470 1.00 88.75 90 LEU A O 1
ATOM 691 N N . VAL A 1 91 ? 2.219 -6.074 6.449 1.00 88.69 91 VAL A N 1
ATOM 692 C CA . VAL A 1 91 ? 3.442 -6.033 5.640 1.00 88.69 91 VAL A CA 1
ATOM 693 C C . VAL A 1 91 ? 3.429 -7.073 4.526 1.00 88.69 91 VAL A C 1
ATOM 695 O O . VAL A 1 91 ? 2.967 -8.199 4.708 1.00 88.69 91 VAL A O 1
ATOM 698 N N . ALA A 1 92 ? 3.999 -6.706 3.382 1.00 89.25 92 ALA A N 1
ATOM 699 C CA . ALA A 1 92 ? 4.440 -7.634 2.345 1.00 89.25 92 ALA A CA 1
ATOM 700 C C . ALA A 1 92 ? 5.913 -7.335 2.055 1.00 89.25 92 ALA A C 1
ATOM 702 O O . ALA A 1 92 ? 6.239 -6.321 1.440 1.00 89.25 92 ALA A O 1
ATOM 703 N N . GLY A 1 93 ? 6.801 -8.183 2.574 1.00 82.06 93 GLY A N 1
ATOM 704 C CA . GLY A 1 93 ? 8.249 -7.995 2.505 1.00 82.06 93 GLY A CA 1
ATOM 705 C C . GLY A 1 93 ? 8.934 -8.896 1.484 1.00 82.06 93 GLY A C 1
ATOM 706 O O . GLY A 1 93 ? 8.361 -9.878 1.014 1.00 82.06 93 GLY A O 1
ATOM 707 N N . SER A 1 94 ? 10.194 -8.572 1.190 1.00 83.06 94 SER A N 1
ATOM 708 C CA . SER A 1 94 ? 11.069 -9.349 0.298 1.00 83.06 94 SER A CA 1
ATOM 709 C C . SER A 1 94 ? 10.551 -9.495 -1.134 1.00 83.06 94 SER A C 1
ATOM 711 O O . SER A 1 94 ? 10.892 -10.456 -1.825 1.00 83.06 94 SER A O 1
ATOM 713 N N . LEU A 1 95 ? 9.760 -8.530 -1.609 1.00 90.44 95 LEU A N 1
ATOM 714 C CA . LEU A 1 95 ? 9.308 -8.517 -2.993 1.00 90.44 95 LEU A CA 1
ATOM 715 C C . LEU A 1 95 ? 10.460 -8.093 -3.899 1.00 90.44 95 LEU A C 1
ATOM 717 O O . LEU A 1 95 ? 11.262 -7.229 -3.546 1.00 90.44 95 LEU A O 1
ATOM 721 N N . SER A 1 96 ? 10.557 -8.693 -5.083 1.00 91.00 96 SER A N 1
ATOM 722 C CA . SER A 1 96 ? 11.610 -8.323 -6.036 1.00 91.00 96 SER A CA 1
ATOM 723 C C . SER A 1 96 ? 11.541 -6.840 -6.410 1.00 91.00 96 SER A C 1
ATOM 725 O O . SER A 1 96 ? 10.464 -6.248 -6.398 1.00 91.00 96 SER A O 1
ATOM 727 N N . ALA A 1 97 ? 12.674 -6.240 -6.766 1.00 89.56 97 ALA A N 1
ATOM 728 C CA . ALA A 1 97 ? 12.723 -4.864 -7.252 1.00 89.56 97 ALA A CA 1
ATOM 729 C C . ALA A 1 97 ? 11.701 -4.591 -8.374 1.00 89.56 97 ALA A C 1
ATOM 731 O O . ALA A 1 97 ? 11.426 -5.459 -9.216 1.00 89.56 97 ALA A O 1
ATOM 732 N N . LEU A 1 98 ? 11.162 -3.369 -8.404 1.00 89.19 98 LEU A N 1
ATOM 733 C CA . LEU A 1 98 ? 10.445 -2.878 -9.577 1.00 89.19 98 LEU A CA 1
ATOM 734 C C . LEU A 1 98 ? 11.440 -2.669 -10.726 1.00 89.19 98 LEU A C 1
ATOM 736 O O . LEU A 1 98 ? 12.582 -2.271 -10.507 1.00 89.19 98 LEU A O 1
ATOM 740 N N . GLN A 1 99 ? 10.998 -2.933 -11.950 1.00 84.50 99 GLN A N 1
ATOM 741 C CA . GLN A 1 99 ? 11.756 -2.663 -13.174 1.00 84.50 99 GLN A CA 1
ATOM 742 C C . GLN A 1 99 ? 11.031 -1.575 -13.972 1.00 84.50 99 GLN A C 1
ATOM 744 O O . GLN A 1 99 ? 9.853 -1.324 -13.716 1.00 84.50 99 GLN A O 1
ATOM 749 N N . GLY A 1 100 ? 11.712 -0.941 -14.932 1.00 82.94 100 GLY A N 1
ATOM 750 C CA . GLY A 1 100 ? 11.090 0.062 -15.808 1.00 82.94 100 GLY A CA 1
ATOM 751 C C . GLY A 1 100 ? 9.816 -0.472 -16.476 1.00 82.94 100 GLY A C 1
ATOM 752 O O . GLY A 1 100 ? 9.791 -1.614 -16.935 1.00 82.94 100 GLY A O 1
ATOM 753 N N . GLY A 1 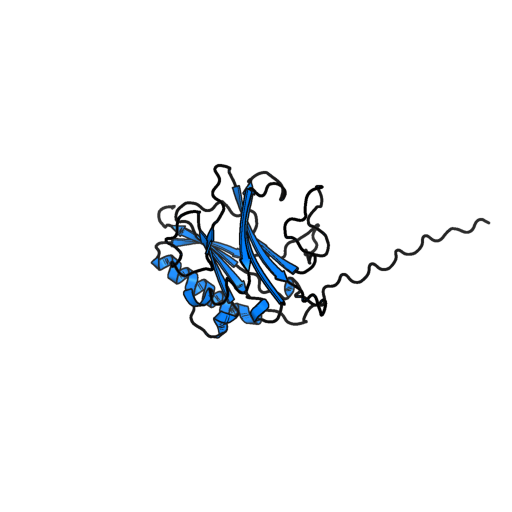101 ? 8.742 0.323 -16.464 1.00 84.69 101 GLY A N 1
ATOM 754 C CA . GLY A 1 101 ? 7.407 -0.074 -16.931 1.00 84.69 101 GLY A CA 1
ATOM 755 C C . GLY A 1 101 ? 6.645 -1.041 -16.011 1.00 84.69 101 GLY A C 1
ATOM 756 O O . GLY A 1 101 ? 5.472 -1.316 -16.246 1.00 84.69 101 GLY A O 1
ATOM 757 N N . GLY A 1 102 ? 7.276 -1.576 -14.962 1.00 90.00 102 GLY A N 1
ATOM 758 C CA . GLY A 1 102 ? 6.600 -2.335 -13.914 1.00 90.00 102 GLY A CA 1
ATOM 759 C C . GLY A 1 102 ? 5.945 -1.408 -12.896 1.00 90.00 102 GLY A C 1
ATOM 760 O O . GLY A 1 102 ? 6.523 -0.394 -12.509 1.00 90.00 102 GLY A O 1
ATOM 761 N N . ILE A 1 103 ? 4.756 -1.784 -12.436 1.00 93.81 103 ILE A N 1
ATOM 762 C CA . ILE A 1 103 ? 3.978 -1.053 -11.433 1.00 93.81 103 ILE A CA 1
ATOM 763 C C . ILE A 1 103 ? 3.487 -2.059 -10.396 1.00 93.81 103 ILE A C 1
ATOM 765 O O . ILE A 1 103 ? 3.165 -3.196 -10.734 1.00 93.81 103 ILE A O 1
ATOM 769 N N . ASP A 1 104 ? 3.415 -1.655 -9.139 1.00 96.06 104 ASP A N 1
ATOM 770 C CA . ASP A 1 104 ? 2.677 -2.391 -8.118 1.00 96.06 104 ASP A CA 1
ATOM 771 C C . ASP A 1 104 ? 1.520 -1.500 -7.629 1.00 96.06 104 ASP A C 1
ATOM 773 O O . ASP A 1 104 ? 1.674 -0.285 -7.529 1.00 96.06 104 ASP A O 1
ATOM 777 N N . VAL A 1 105 ? 0.355 -2.073 -7.332 1.00 96.81 105 VAL A N 1
ATOM 778 C CA . VAL A 1 105 ? -0.791 -1.343 -6.764 1.00 96.81 105 VAL A CA 1
ATOM 779 C C . VAL A 1 105 ? -1.156 -1.972 -5.431 1.00 96.81 105 VAL A C 1
ATOM 781 O O . VAL A 1 105 ? -1.373 -3.180 -5.362 1.00 96.81 105 VAL A O 1
ATOM 784 N N . VAL A 1 106 ? -1.210 -1.164 -4.373 1.00 97.75 106 VAL A N 1
ATOM 785 C CA . VAL A 1 106 ? -1.630 -1.608 -3.042 1.00 97.75 106 VAL A CA 1
ATOM 786 C C . VAL A 1 106 ? -3.098 -1.260 -2.852 1.00 97.75 106 VAL A C 1
ATOM 788 O O . VAL A 1 106 ? -3.443 -0.079 -2.830 1.00 97.75 106 VAL A O 1
ATOM 791 N N . VAL A 1 107 ? -3.942 -2.277 -2.704 1.00 97.56 107 VAL A N 1
ATOM 792 C CA . VAL A 1 107 ? -5.375 -2.135 -2.427 1.00 97.56 107 VAL A CA 1
ATOM 793 C C . VAL A 1 107 ? -5.634 -2.519 -0.977 1.00 97.56 107 VAL A C 1
ATOM 795 O O . VAL A 1 107 ? -5.254 -3.610 -0.565 1.00 97.56 107 VAL A O 1
ATOM 798 N N . GLY A 1 108 ? -6.256 -1.645 -0.190 1.00 95.75 108 GLY A N 1
ATOM 799 C CA . GLY A 1 108 ? -6.521 -1.906 1.227 1.00 95.75 108 GLY A CA 1
ATOM 800 C C . GLY A 1 108 ? -7.599 -1.006 1.812 1.00 95.75 108 GLY A C 1
ATOM 801 O O . GLY A 1 108 ? -8.111 -0.114 1.142 1.00 95.75 108 GLY A O 1
ATOM 802 N N . SER A 1 109 ? -7.953 -1.222 3.076 1.00 93.88 109 SER A N 1
ATOM 803 C CA . SER A 1 109 ? -8.919 -0.376 3.776 1.00 93.88 109 SER A CA 1
ATOM 804 C C . SER A 1 109 ? -8.302 0.965 4.179 1.00 93.88 109 SER A C 1
ATOM 806 O O . SER A 1 109 ? -7.223 1.043 4.770 1.00 93.88 109 SER A O 1
ATOM 808 N N . ASN A 1 110 ? -9.020 2.057 3.925 1.00 92.56 110 ASN A N 1
ATOM 809 C CA . ASN A 1 110 ? -8.732 3.327 4.576 1.00 92.56 110 ASN A CA 1
ATOM 810 C C . ASN A 1 110 ? -9.268 3.262 6.014 1.00 92.56 110 ASN A C 1
ATOM 812 O O . ASN A 1 110 ? -10.405 3.650 6.291 1.00 92.56 110 ASN A O 1
ATOM 816 N N . SER A 1 111 ? -8.444 2.770 6.942 1.00 89.75 111 SER A N 1
ATOM 817 C CA . SER A 1 111 ? -8.853 2.555 8.335 1.00 89.75 111 SER A CA 1
ATOM 818 C C . SER A 1 111 ? -9.287 3.826 9.077 1.00 89.75 111 SER A C 1
ATOM 820 O O . SER A 1 111 ? -9.966 3.745 10.102 1.00 89.75 111 SER A O 1
ATOM 822 N N . TRP A 1 112 ? -8.933 5.012 8.572 1.00 87.62 112 TRP A N 1
ATOM 823 C CA . TRP A 1 112 ? -9.471 6.277 9.073 1.00 87.62 112 TRP A CA 1
ATOM 824 C C . TRP A 1 112 ? -10.942 6.470 8.674 1.00 87.62 112 TRP A C 1
ATOM 826 O O . TRP A 1 112 ? -11.769 6.836 9.510 1.00 87.62 112 TRP A O 1
ATOM 836 N N . ARG A 1 113 ? -11.297 6.140 7.426 1.00 86.75 113 ARG A N 1
ATOM 837 C CA . ARG A 1 113 ? -12.671 6.215 6.899 1.00 86.75 113 ARG A CA 1
ATOM 838 C C . ARG A 1 113 ? -13.593 5.146 7.485 1.00 86.75 113 ARG A C 1
ATOM 840 O O . ARG A 1 113 ? -14.751 5.442 7.767 1.00 86.75 113 ARG A O 1
ATOM 847 N N . SER A 1 114 ? -13.077 3.947 7.759 1.00 83.69 114 SER A N 1
ATOM 848 C CA . SER A 1 114 ? -13.823 2.877 8.446 1.00 83.69 114 SER A CA 1
ATOM 849 C C . SER A 1 114 ? -14.036 3.146 9.949 1.00 83.69 114 SER A C 1
ATOM 851 O O . SER A 1 114 ? -14.741 2.398 10.633 1.00 83.69 114 SER A O 1
ATOM 853 N N . GLY A 1 115 ? -13.421 4.207 10.491 1.00 81.25 115 GLY A N 1
ATOM 854 C CA . GLY A 1 115 ? -13.475 4.562 11.910 1.00 81.25 115 GLY A CA 1
ATOM 855 C C . GLY A 1 115 ? -12.645 3.646 12.817 1.00 81.25 115 GLY A C 1
ATOM 856 O O . GLY A 1 115 ? -12.830 3.667 14.036 1.00 81.25 115 GLY A O 1
ATOM 857 N N . LYS A 1 116 ? -11.750 2.830 12.249 1.00 83.06 116 LYS A N 1
ATOM 858 C CA . LYS A 1 116 ? -10.859 1.926 12.995 1.00 83.06 116 LYS A CA 1
ATOM 859 C C . LYS A 1 116 ? -9.664 2.624 13.597 1.00 83.06 116 LYS A C 1
ATOM 861 O O . LYS A 1 116 ? -9.251 2.298 14.706 1.00 83.06 116 LYS A O 1
ATOM 866 N N . ALA A 1 117 ? -9.118 3.567 12.852 1.00 85.31 117 ALA A N 1
ATOM 867 C CA . ALA A 1 117 ? -7.926 4.303 13.197 1.00 85.31 117 ALA A CA 1
ATOM 868 C C . ALA A 1 117 ? -8.222 5.801 13.172 1.00 85.31 117 ALA A C 1
ATOM 870 O O . ALA A 1 117 ? -9.126 6.269 12.483 1.00 85.31 117 ALA A O 1
ATOM 871 N N . VAL A 1 118 ? -7.447 6.581 13.919 1.00 84.88 118 VAL A N 1
ATOM 872 C CA . VAL A 1 118 ? -7.513 8.052 13.804 1.00 84.88 118 VAL A CA 1
ATOM 873 C C . VAL A 1 118 ? -6.748 8.566 12.593 1.00 84.88 118 VAL A C 1
ATOM 875 O O . VAL A 1 118 ? -6.948 9.704 12.179 1.00 84.88 118 VAL A O 1
ATOM 878 N N . TYR A 1 119 ? -5.857 7.733 12.066 1.00 86.00 119 TYR A N 1
ATOM 879 C CA . TYR A 1 119 ? -4.940 8.035 10.986 1.00 86.00 119 TYR A CA 1
ATOM 880 C C . TYR A 1 119 ? -4.403 6.720 10.412 1.00 86.00 119 TYR A C 1
ATOM 882 O O . TYR A 1 119 ? -4.284 5.729 11.136 1.00 86.00 119 TYR A O 1
ATOM 890 N N . GLY A 1 120 ? -4.071 6.704 9.126 1.00 88.81 120 GLY A N 1
ATOM 891 C CA . GLY A 1 120 ? -3.420 5.568 8.482 1.00 88.81 120 GLY A CA 1
ATOM 892 C C . GLY A 1 120 ? -2.286 6.010 7.569 1.00 88.81 120 GLY A C 1
ATOM 893 O O . GLY A 1 120 ? -2.230 7.164 7.146 1.00 88.81 120 GLY A O 1
ATOM 894 N N . SER A 1 121 ? -1.392 5.086 7.234 1.00 91.00 121 SER A N 1
ATOM 895 C CA . SER A 1 121 ? -0.382 5.301 6.198 1.00 91.00 121 SER A CA 1
ATOM 896 C C . SER A 1 121 ? -0.123 4.033 5.399 1.00 91.00 121 SER A C 1
ATOM 898 O O . SER A 1 121 ? -0.301 2.921 5.894 1.00 91.00 121 SER A O 1
ATOM 900 N N . VAL A 1 122 ? 0.291 4.216 4.152 1.00 92.81 122 VAL A N 1
ATOM 901 C CA . VAL A 1 122 ? 0.788 3.150 3.285 1.00 92.81 122 VAL A CA 1
ATOM 902 C C . VAL A 1 122 ? 2.098 3.608 2.669 1.00 92.81 122 VAL A C 1
ATOM 904 O O . VAL A 1 122 ? 2.252 4.773 2.295 1.00 92.81 122 VAL A O 1
ATOM 907 N N . GLY A 1 123 ? 3.068 2.707 2.604 1.00 90.62 123 GLY A N 1
ATOM 908 C CA . GLY A 1 123 ? 4.388 3.021 2.090 1.00 90.62 123 GLY A CA 1
ATOM 909 C C . GLY A 1 123 ? 5.085 1.832 1.463 1.00 90.62 123 GLY A C 1
ATOM 910 O O . GLY A 1 123 ? 4.751 0.672 1.714 1.00 90.62 123 GLY A O 1
ATOM 911 N N . VAL A 1 124 ? 6.084 2.159 0.655 1.00 91.50 124 VAL A N 1
ATOM 912 C CA . VAL A 1 124 ? 7.016 1.226 0.038 1.00 91.50 124 VAL A CA 1
ATOM 913 C C . VAL A 1 124 ? 8.428 1.598 0.464 1.00 91.50 124 VAL A C 1
ATOM 915 O O . VAL A 1 124 ? 8.860 2.745 0.337 1.00 91.50 124 VAL A O 1
ATOM 918 N N . TYR A 1 125 ? 9.158 0.614 0.968 1.00 87.69 125 TYR A N 1
ATOM 919 C CA . TYR A 1 125 ? 10.523 0.766 1.446 1.00 87.69 125 TYR A CA 1
ATOM 920 C C . TYR A 1 125 ? 11.455 -0.129 0.642 1.00 87.69 125 TYR A C 1
ATOM 922 O O . TYR A 1 125 ? 11.137 -1.276 0.333 1.00 87.69 125 TYR A O 1
ATOM 930 N N . THR A 1 126 ? 12.621 0.409 0.314 1.00 87.69 126 THR A N 1
ATOM 931 C CA . THR A 1 126 ? 13.664 -0.254 -0.461 1.00 87.69 126 THR A CA 1
ATOM 932 C C . THR A 1 126 ? 14.775 -0.683 0.481 1.00 87.69 126 THR A C 1
ATOM 934 O O . THR A 1 126 ? 15.345 0.144 1.192 1.00 87.69 126 THR A O 1
ATOM 937 N N . ALA A 1 127 ? 15.109 -1.967 0.480 1.00 84.56 127 ALA A N 1
ATOM 938 C CA . ALA A 1 127 ? 16.173 -2.532 1.307 1.00 84.56 127 ALA A CA 1
ATOM 939 C C . ALA A 1 127 ? 17.084 -3.426 0.454 1.00 84.56 127 ALA A C 1
ATOM 941 O O . ALA A 1 127 ? 16.620 -3.989 -0.537 1.00 84.56 127 ALA A O 1
ATOM 942 N N . PRO A 1 128 ? 18.376 -3.580 0.783 1.00 82.62 128 PRO A N 1
ATOM 943 C CA . PRO A 1 128 ? 19.254 -4.485 0.052 1.00 82.62 128 PRO A CA 1
ATOM 944 C C . PRO A 1 128 ? 18.765 -5.934 0.172 1.00 82.62 128 PRO A C 1
ATOM 946 O O . PRO A 1 128 ? 18.171 -6.312 1.179 1.00 82.62 128 PRO A O 1
ATOM 949 N N . LEU A 1 129 ? 19.081 -6.768 -0.828 1.00 81.50 129 LEU A N 1
ATOM 950 C CA . LEU A 1 129 ? 18.795 -8.215 -0.781 1.00 81.50 129 LEU A CA 1
ATOM 951 C C . LEU A 1 129 ? 19.401 -8.899 0.452 1.00 81.50 129 LEU A C 1
ATOM 953 O O . LEU A 1 129 ? 18.845 -9.858 0.979 1.00 81.50 129 LEU A O 1
ATOM 957 N N . ILE A 1 130 ? 20.575 -8.423 0.870 1.00 72.31 130 ILE A N 1
ATOM 958 C CA . ILE A 1 130 ? 21.326 -8.937 2.008 1.00 72.31 130 ILE A CA 1
ATOM 959 C C . ILE A 1 130 ? 21.563 -7.762 2.953 1.00 72.31 130 ILE A C 1
ATOM 961 O O . ILE A 1 130 ? 22.322 -6.843 2.648 1.00 72.31 130 ILE A O 1
ATOM 965 N N . GLY A 1 131 ? 20.889 -7.790 4.096 1.00 59.41 131 GLY A N 1
ATOM 966 C CA . GLY A 1 131 ? 20.942 -6.742 5.109 1.00 59.41 131 GLY A CA 1
ATOM 967 C C . GLY A 1 131 ? 19.691 -6.778 5.979 1.00 59.41 131 GLY A C 1
ATOM 968 O O . GLY A 1 131 ? 18.629 -7.199 5.531 1.00 59.41 131 GLY A O 1
ATOM 969 N N . GLY A 1 132 ? 19.820 -6.392 7.248 1.00 53.50 132 GLY A N 1
ATOM 970 C CA . GLY A 1 132 ? 18.661 -6.211 8.126 1.00 53.50 132 GLY A CA 1
ATOM 971 C C . GLY A 1 132 ? 17.916 -4.907 7.822 1.00 53.50 132 GLY A C 1
ATOM 972 O O . GLY A 1 132 ? 18.353 -4.109 6.996 1.00 53.50 132 GLY A O 1
ATOM 973 N N . GLN A 1 133 ? 16.831 -4.642 8.553 1.00 56.28 133 GLN A N 1
ATOM 974 C CA . GLN A 1 133 ? 16.038 -3.406 8.435 1.00 56.28 133 GLN A CA 1
ATOM 975 C C . GLN A 1 133 ? 16.862 -2.115 8.609 1.00 56.28 133 GLN A C 1
ATOM 977 O O . GLN A 1 133 ? 16.539 -1.097 8.011 1.00 56.28 133 GLN A O 1
ATOM 982 N N . ALA A 1 134 ? 17.979 -2.155 9.342 1.00 60.00 134 ALA A N 1
ATOM 983 C CA . ALA A 1 134 ? 18.898 -1.019 9.474 1.00 60.00 134 ALA A CA 1
ATOM 984 C C . ALA A 1 134 ? 19.576 -0.596 8.150 1.00 60.00 134 ALA A C 1
ATOM 986 O O . ALA A 1 134 ? 20.258 0.424 8.109 1.00 60.00 134 ALA A O 1
ATOM 987 N N . ALA A 1 135 ? 19.421 -1.377 7.078 1.00 69.56 135 ALA A N 1
ATOM 988 C CA . ALA A 1 135 ? 20.025 -1.121 5.777 1.00 69.56 135 ALA A CA 1
ATOM 989 C C . ALA A 1 135 ? 19.047 -0.533 4.742 1.00 69.56 135 ALA A C 1
ATOM 991 O O . ALA A 1 135 ? 19.345 -0.589 3.551 1.00 69.56 135 ALA A O 1
ATOM 992 N N . VAL A 1 136 ? 17.892 0.010 5.156 1.00 79.25 136 VAL A N 1
ATOM 993 C CA . VAL A 1 136 ? 16.948 0.682 4.240 1.00 79.25 136 VAL A CA 1
ATOM 994 C C . VAL A 1 136 ? 17.680 1.737 3.404 1.00 79.25 136 VAL A C 1
ATOM 996 O O . VAL A 1 136 ? 18.367 2.614 3.924 1.00 79.25 136 VAL A O 1
ATOM 999 N N . LEU A 1 137 ? 17.540 1.618 2.086 1.00 82.56 137 LEU A N 1
ATOM 1000 C CA . LEU A 1 137 ? 18.169 2.484 1.088 1.00 82.56 137 LEU A CA 1
ATOM 1001 C C . LEU A 1 137 ? 17.319 3.727 0.806 1.00 82.56 137 LEU A C 1
ATOM 1003 O O . LEU A 1 137 ? 17.844 4.758 0.398 1.00 82.56 137 LEU A O 1
ATOM 1007 N N . GLY A 1 138 ? 16.010 3.618 1.019 1.00 84.94 138 GLY A N 1
ATOM 1008 C CA . GLY A 1 138 ? 15.047 4.694 0.844 1.00 84.94 138 GLY A CA 1
ATOM 1009 C C . GLY A 1 138 ? 13.618 4.174 0.931 1.00 84.94 138 GLY A C 1
ATOM 1010 O O . GLY A 1 138 ? 13.382 2.973 1.074 1.00 84.94 138 GLY A O 1
ATOM 1011 N N . GLY A 1 139 ? 12.656 5.080 0.848 1.00 85.25 139 GLY A N 1
ATOM 1012 C CA . GLY A 1 139 ? 11.245 4.733 0.819 1.00 85.25 139 GLY A CA 1
ATOM 1013 C C . GLY A 1 139 ? 10.380 5.942 0.515 1.00 85.25 139 GLY A C 1
ATOM 1014 O O . GLY A 1 139 ? 10.846 7.081 0.537 1.00 85.25 139 GLY A O 1
ATOM 1015 N N . ALA A 1 140 ? 9.118 5.667 0.225 1.00 87.62 140 ALA A N 1
ATOM 1016 C CA . ALA A 1 140 ? 8.082 6.668 0.074 1.00 87.62 140 ALA A CA 1
ATOM 1017 C C . ALA A 1 140 ? 6.835 6.174 0.806 1.00 87.62 140 ALA A C 1
ATOM 1019 O O . ALA A 1 140 ? 6.475 4.999 0.715 1.00 87.62 140 ALA A O 1
ATOM 1020 N N . ALA A 1 141 ? 6.177 7.073 1.524 1.00 88.88 141 ALA A N 1
ATOM 1021 C CA . ALA A 1 141 ? 4.939 6.790 2.224 1.00 88.88 141 ALA A CA 1
ATOM 1022 C C . ALA A 1 141 ? 3.971 7.952 2.039 1.00 88.88 141 ALA A C 1
ATOM 1024 O O . ALA A 1 141 ? 4.381 9.089 1.809 1.00 88.88 141 ALA A O 1
ATOM 1025 N N . MET A 1 142 ? 2.688 7.641 2.142 1.00 89.44 142 MET A N 1
ATOM 1026 C CA . MET A 1 142 ? 1.606 8.609 2.112 1.00 89.44 142 MET A CA 1
ATOM 1027 C C . MET A 1 142 ? 0.566 8.250 3.157 1.00 89.44 142 MET A C 1
ATOM 1029 O O . MET A 1 142 ? 0.422 7.096 3.574 1.00 89.44 142 MET A O 1
ATOM 1033 N N . ASN A 1 143 ? -0.160 9.264 3.586 1.00 90.81 143 ASN A N 1
ATOM 1034 C CA . ASN A 1 143 ? -1.114 9.152 4.661 1.00 90.81 143 ASN A CA 1
ATOM 1035 C C . ASN A 1 143 ? -2.565 9.044 4.198 1.00 90.81 143 ASN A C 1
ATOM 1037 O O . ASN A 1 143 ? -2.885 9.283 3.038 1.00 90.81 143 ASN A O 1
ATOM 1041 N N . SER A 1 144 ? -3.456 8.719 5.134 1.00 91.38 144 SER A N 1
ATOM 1042 C CA . SER A 1 144 ? -4.867 8.454 4.855 1.00 91.38 144 SER A CA 1
ATOM 1043 C C . SER A 1 144 ? -5.661 9.616 4.282 1.00 91.38 144 SER A C 1
ATOM 1045 O O . SER A 1 144 ? -6.696 9.369 3.671 1.00 91.38 144 SER A O 1
ATOM 1047 N N . ALA A 1 145 ? -5.197 10.857 4.447 1.00 88.25 145 ALA A N 1
ATOM 1048 C CA . ALA A 1 145 ? -5.774 12.012 3.765 1.00 88.25 145 ALA A CA 1
ATOM 1049 C C . ALA A 1 145 ? -5.205 12.193 2.345 1.00 88.25 145 ALA A C 1
ATOM 1051 O O . ALA A 1 145 ? -5.878 12.750 1.484 1.00 88.25 145 ALA A O 1
ATOM 1052 N N . GLU A 1 146 ? -3.980 11.730 2.085 1.00 90.44 146 GLU A N 1
ATOM 1053 C CA . GLU A 1 146 ? -3.324 11.826 0.775 1.00 90.44 146 GLU A CA 1
ATOM 1054 C C . GLU A 1 146 ? -3.814 10.762 -0.212 1.00 90.44 146 GLU A C 1
ATOM 1056 O O . GLU A 1 146 ? -3.970 11.068 -1.393 1.00 90.44 146 GLU A O 1
ATOM 1061 N N . TYR A 1 147 ? -4.082 9.538 0.255 1.00 91.38 147 TYR A N 1
ATOM 1062 C CA . TYR A 1 147 ? -4.640 8.462 -0.577 1.00 91.38 147 TYR A CA 1
ATOM 1063 C C . TYR A 1 147 ? -6.168 8.387 -0.571 1.00 91.38 147 TYR A C 1
ATOM 1065 O O . TYR A 1 147 ? -6.750 7.453 -1.132 1.00 91.38 147 TYR A O 1
ATOM 1073 N N . ASP A 1 148 ? -6.833 9.340 0.073 1.00 89.62 148 ASP A N 1
ATOM 1074 C CA . ASP A 1 148 ? -8.286 9.379 0.155 1.00 89.62 148 ASP A CA 1
ATOM 1075 C C . ASP A 1 148 ? -8.923 9.460 -1.241 1.00 89.62 148 ASP A C 1
ATOM 1077 O O . ASP A 1 148 ? -8.508 10.253 -2.086 1.00 89.62 148 ASP A O 1
ATOM 1081 N N . GLY A 1 149 ? -9.909 8.599 -1.502 1.00 89.06 149 GLY A N 1
ATOM 1082 C CA . GLY A 1 149 ? -10.566 8.507 -2.809 1.00 89.06 149 GLY A CA 1
ATOM 1083 C C . GLY A 1 149 ? -9.708 7.921 -3.939 1.00 89.06 149 GLY A C 1
ATOM 1084 O O . GLY A 1 149 ? -10.182 7.875 -5.073 1.00 89.06 149 GLY A O 1
ATOM 1085 N N . SER A 1 150 ? -8.490 7.439 -3.666 1.00 92.19 150 SER A N 1
ATOM 1086 C CA . SER A 1 150 ? -7.604 6.840 -4.684 1.00 92.19 150 SER A CA 1
ATOM 1087 C C . SER A 1 150 ? -8.232 5.650 -5.422 1.00 92.19 150 SER A C 1
ATOM 1089 O O . SER A 1 150 ? -8.025 5.489 -6.624 1.00 92.19 150 SER A O 1
ATOM 1091 N N . ALA A 1 151 ? -9.070 4.861 -4.741 1.00 93.12 151 ALA A N 1
ATOM 1092 C CA . ALA A 1 151 ? -9.782 3.730 -5.335 1.00 93.12 151 ALA A CA 1
ATOM 1093 C C . ALA A 1 151 ? -10.793 4.133 -6.425 1.00 93.12 151 ALA A C 1
ATOM 1095 O O . ALA A 1 151 ? -11.057 3.336 -7.326 1.00 93.12 151 ALA A O 1
ATOM 1096 N N . ASN A 1 152 ? -11.287 5.382 -6.420 1.00 90.56 152 ASN A N 1
ATOM 1097 C CA . ASN A 1 152 ? -12.246 5.877 -7.419 1.00 90.56 152 ASN A CA 1
ATOM 1098 C C . ASN A 1 152 ? -11.696 5.847 -8.847 1.00 90.56 152 ASN A C 1
ATOM 1100 O O . ASN A 1 152 ? -12.468 5.847 -9.805 1.00 90.56 152 ASN A O 1
ATOM 1104 N N . ARG A 1 153 ? -10.367 5.801 -8.992 1.00 87.44 153 ARG A N 1
ATOM 1105 C CA . ARG A 1 153 ? -9.701 5.593 -10.277 1.00 87.44 153 ARG A CA 1
ATOM 1106 C C . ARG A 1 153 ? -10.088 4.261 -10.927 1.00 87.44 153 ARG A C 1
ATOM 1108 O O . ARG A 1 153 ? -10.166 4.186 -12.148 1.00 87.44 153 ARG A O 1
ATOM 1115 N N . PHE A 1 154 ? -10.289 3.223 -10.121 1.00 90.69 154 PHE A N 1
ATOM 1116 C CA . PHE A 1 154 ? -10.473 1.847 -10.582 1.00 90.69 154 PHE A CA 1
ATOM 1117 C C . PHE A 1 154 ? -11.909 1.359 -10.413 1.00 90.69 154 PHE A C 1
ATOM 1119 O O . PHE A 1 154 ? -12.352 0.489 -11.156 1.00 90.69 154 PHE A O 1
ATOM 1126 N N . HIS A 1 155 ? -12.644 1.926 -9.457 1.00 85.50 155 HIS A N 1
ATOM 1127 C CA . HIS A 1 155 ? -14.027 1.563 -9.195 1.00 85.50 155 HIS A CA 1
ATOM 1128 C C . HIS A 1 155 ? -14.795 2.763 -8.635 1.00 85.50 155 HIS A C 1
ATOM 1130 O O . HIS A 1 155 ? -14.450 3.291 -7.581 1.00 85.50 155 HIS A O 1
ATOM 1136 N N . SER A 1 156 ? -15.849 3.204 -9.325 1.00 67.81 156 SER A N 1
ATOM 1137 C CA . SER A 1 156 ? -16.658 4.355 -8.905 1.00 67.81 156 SER A CA 1
ATOM 1138 C C . SER A 1 156 ? -17.909 3.897 -8.148 1.00 67.81 156 SER A C 1
ATOM 1140 O O . SER A 1 156 ? -18.995 3.763 -8.706 1.00 67.81 156 SER A O 1
ATOM 1142 N N . SER A 1 157 ? -17.764 3.655 -6.845 1.00 67.38 157 SER A N 1
ATOM 1143 C CA . SER A 1 157 ? -18.888 3.428 -5.928 1.00 67.38 157 SER A CA 1
ATOM 1144 C C . SER A 1 157 ? -18.722 4.275 -4.667 1.00 67.38 157 SER A C 1
ATOM 1146 O O . SER A 1 157 ? -17.607 4.532 -4.228 1.00 67.38 157 SER A O 1
ATOM 1148 N N . MET A 1 158 ? -19.827 4.679 -4.030 1.00 57.44 158 MET A N 1
ATOM 1149 C CA . MET A 1 158 ? -19.772 5.369 -2.726 1.00 57.44 158 MET A CA 1
ATOM 1150 C C . MET A 1 158 ? -19.051 4.541 -1.648 1.00 57.44 158 MET A C 1
ATOM 1152 O O . MET A 1 158 ? -18.522 5.091 -0.689 1.00 57.44 158 MET A O 1
ATOM 1156 N N . SER A 1 159 ? -19.021 3.215 -1.800 1.00 57.69 159 SER A N 1
ATOM 1157 C CA . SER A 1 159 ? -18.307 2.306 -0.904 1.00 57.69 159 SER A CA 1
ATOM 1158 C C . SER A 1 159 ? -16.785 2.294 -1.125 1.00 57.69 159 SER A C 1
ATOM 1160 O O . SER A 1 159 ? -16.047 1.953 -0.199 1.00 57.69 159 SER A O 1
ATOM 1162 N N . ALA A 1 160 ? -16.296 2.758 -2.284 1.00 60.41 160 ALA A N 1
ATOM 1163 C CA . ALA A 1 160 ? -14.868 2.899 -2.576 1.00 60.41 160 ALA A CA 1
ATOM 1164 C C . ALA A 1 160 ? -14.186 3.977 -1.715 1.00 60.41 160 ALA A C 1
ATOM 1166 O O . ALA A 1 160 ? -12.969 3.968 -1.590 1.00 60.41 160 ALA A O 1
ATOM 1167 N N . GLU A 1 161 ? -14.934 4.864 -1.047 1.00 71.88 161 GLU A N 1
ATOM 1168 C CA . GLU A 1 161 ? -14.361 5.859 -0.124 1.00 71.88 161 GLU A CA 1
ATOM 1169 C C . GLU A 1 161 ? -13.661 5.224 1.091 1.00 71.88 161 GLU A C 1
ATOM 1171 O O . GLU A 1 161 ? -12.790 5.843 1.701 1.00 71.88 161 GLU A O 1
ATOM 1176 N N . SER A 1 162 ? -14.027 3.988 1.453 1.00 87.06 162 SER A N 1
ATOM 1177 C CA . SER A 1 162 ? -13.385 3.238 2.545 1.00 87.06 162 SER A CA 1
ATOM 1178 C C . SER A 1 162 ? -12.249 2.328 2.072 1.00 87.06 162 SER A C 1
ATOM 1180 O O . SER A 1 162 ? -11.622 1.671 2.903 1.00 87.06 162 SER A O 1
ATOM 1182 N N . ILE A 1 163 ? -11.964 2.300 0.769 1.00 94.06 163 ILE A N 1
ATOM 1183 C CA . ILE A 1 163 ? -10.869 1.549 0.156 1.00 94.06 163 ILE A CA 1
ATOM 1184 C C . ILE A 1 163 ? -9.856 2.543 -0.420 1.00 94.06 163 ILE A C 1
ATOM 1186 O O . ILE A 1 163 ? -10.210 3.587 -0.963 1.00 94.06 163 ILE A O 1
ATOM 1190 N N . TYR A 1 164 ? -8.573 2.232 -0.311 1.00 95.06 164 TYR A N 1
ATOM 1191 C CA . TYR A 1 164 ? -7.523 2.924 -1.045 1.00 95.06 164 TYR A CA 1
ATOM 1192 C C . TYR A 1 164 ? -6.945 2.009 -2.125 1.00 95.06 164 TYR A C 1
ATOM 1194 O O . TYR A 1 164 ? -6.939 0.787 -1.978 1.00 95.06 164 TYR A O 1
ATOM 1202 N N . ALA A 1 165 ? -6.422 2.613 -3.191 1.00 95.50 165 ALA A N 1
ATOM 1203 C CA . ALA A 1 165 ? -5.655 1.942 -4.233 1.00 95.50 165 ALA A CA 1
ATOM 1204 C C . ALA A 1 1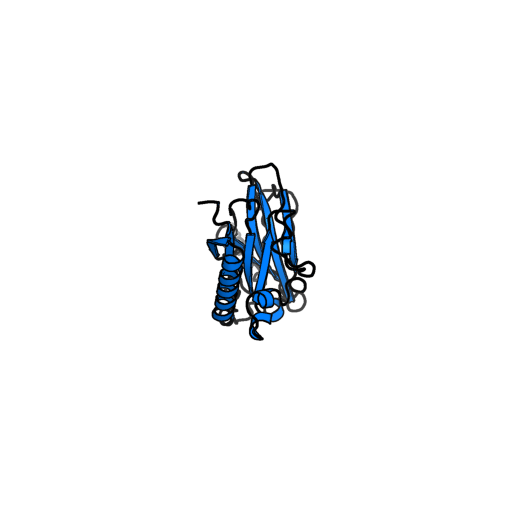65 ? -4.446 2.812 -4.607 1.00 95.50 165 ALA A C 1
ATOM 1206 O O . ALA A 1 165 ? -4.551 3.744 -5.405 1.00 95.50 165 ALA A O 1
ATOM 1207 N N . VAL A 1 166 ? -3.297 2.536 -3.991 1.00 95.62 166 VAL A N 1
ATOM 1208 C CA . VAL A 1 166 ? -2.079 3.345 -4.142 1.00 95.62 166 VAL A CA 1
ATOM 1209 C C . VAL A 1 166 ? -1.150 2.723 -5.168 1.00 95.62 166 VAL A C 1
ATOM 1211 O O . VAL A 1 166 ? -0.751 1.566 -5.046 1.00 95.62 166 VAL A O 1
ATOM 1214 N N . VAL A 1 167 ? -0.771 3.515 -6.168 1.00 94.88 167 VAL A N 1
ATOM 1215 C CA . VAL A 1 167 ? 0.122 3.084 -7.245 1.00 94.88 167 VAL A CA 1
ATOM 1216 C C . VAL A 1 167 ? 1.570 3.301 -6.818 1.00 94.88 167 VAL A C 1
ATOM 1218 O O . VAL A 1 167 ? 1.936 4.377 -6.357 1.00 94.88 167 VAL A O 1
ATOM 1221 N N . THR A 1 168 ? 2.410 2.289 -6.995 1.00 94.00 168 THR A N 1
ATOM 1222 C CA . THR A 1 168 ? 3.859 2.349 -6.797 1.00 94.00 168 THR A CA 1
ATOM 1223 C C . THR A 1 168 ? 4.567 2.099 -8.118 1.00 94.00 168 THR A C 1
ATOM 1225 O O . THR A 1 168 ? 4.366 1.063 -8.751 1.00 94.00 168 THR A O 1
ATOM 1228 N N . ARG A 1 169 ? 5.419 3.036 -8.530 1.00 90.56 169 ARG A N 1
ATOM 1229 C CA . ARG A 1 169 ? 6.131 2.991 -9.816 1.00 90.56 169 ARG A CA 1
ATOM 1230 C C . ARG A 1 169 ? 7.642 3.039 -9.651 1.00 90.56 169 ARG A C 1
ATOM 1232 O O . ARG A 1 169 ? 8.164 3.438 -8.607 1.00 90.56 169 ARG A O 1
ATOM 1239 N N . TYR A 1 170 ? 8.344 2.627 -10.701 1.00 84.19 170 TYR A N 1
ATOM 1240 C CA . TYR A 1 170 ? 9.793 2.741 -10.789 1.00 84.19 170 TYR A CA 1
ATOM 1241 C C . TYR A 1 170 ? 10.147 4.211 -11.045 1.00 84.19 170 TYR A C 1
ATOM 1243 O O . TYR A 1 170 ? 9.523 4.855 -11.888 1.00 84.19 170 TYR A O 1
ATOM 1251 N N . GLY A 1 171 ? 11.089 4.767 -10.279 1.00 73.12 171 GLY A N 1
ATOM 1252 C CA . GLY A 1 171 ? 11.295 6.216 -10.217 1.00 73.12 171 GLY A CA 1
ATOM 1253 C C . GLY A 1 171 ? 11.477 6.893 -11.581 1.00 73.12 171 GLY A C 1
ATOM 1254 O O . GLY A 1 171 ? 12.215 6.411 -12.438 1.00 73.12 171 GLY A O 1
ATOM 1255 N N . GLY A 1 172 ? 10.809 8.039 -11.750 1.00 66.00 172 GLY A N 1
ATOM 1256 C CA . GLY A 1 172 ? 10.884 8.878 -12.951 1.00 66.00 172 GLY A CA 1
ATOM 1257 C C . GLY A 1 172 ? 9.929 8.492 -14.086 1.00 66.00 172 GLY A C 1
ATOM 1258 O O . GLY A 1 172 ? 9.830 9.244 -15.051 1.00 66.00 172 GLY A O 1
ATOM 1259 N N . ASP A 1 173 ? 9.208 7.372 -13.981 1.00 71.19 173 ASP A N 1
ATOM 1260 C CA . ASP A 1 173 ? 8.185 6.974 -14.955 1.00 71.19 173 ASP A CA 1
ATOM 1261 C C . ASP A 1 173 ? 6.793 7.416 -14.489 1.00 71.19 173 ASP A C 1
ATOM 1263 O O . ASP A 1 173 ? 6.154 6.739 -13.682 1.00 71.19 173 ASP A O 1
ATOM 1267 N N . ASP A 1 174 ? 6.349 8.595 -14.928 1.00 69.62 174 ASP A N 1
ATOM 1268 C CA . ASP A 1 174 ? 5.046 9.168 -14.557 1.00 69.62 174 ASP A CA 1
ATOM 1269 C C . ASP A 1 174 ? 3.881 8.585 -15.381 1.00 69.62 174 ASP A C 1
ATOM 1271 O O . ASP A 1 174 ? 2.734 8.932 -15.126 1.00 69.62 174 ASP A O 1
ATOM 1275 N N . SER A 1 175 ? 4.129 7.690 -16.347 1.00 73.06 175 SER A N 1
ATOM 1276 C CA . SER A 1 175 ? 3.099 7.238 -17.304 1.00 73.06 175 SER A CA 1
ATOM 1277 C C . SER A 1 175 ? 1.892 6.562 -16.646 1.00 73.06 175 SER A C 1
ATOM 1279 O O . SER A 1 175 ? 0.771 6.649 -17.146 1.00 73.06 175 SER A O 1
ATOM 1281 N N . ALA A 1 176 ? 2.107 5.932 -15.491 1.00 76.06 176 ALA A N 1
ATOM 1282 C CA . ALA A 1 176 ? 1.076 5.250 -14.723 1.00 76.06 176 ALA A CA 1
ATOM 1283 C C . ALA A 1 176 ? 0.177 6.190 -13.910 1.00 76.06 176 ALA A C 1
ATOM 1285 O O . ALA A 1 176 ? -0.830 5.730 -13.372 1.00 76.06 176 ALA A O 1
ATOM 1286 N N . CYS A 1 177 ? 0.539 7.465 -13.762 1.00 82.38 177 CYS A N 1
ATOM 1287 C CA . CYS A 1 177 ? -0.099 8.395 -12.837 1.00 82.38 177 CYS A CA 1
ATOM 1288 C C . CYS A 1 177 ? -0.498 9.689 -13.541 1.00 82.38 177 CYS A C 1
ATOM 1290 O O . CYS A 1 177 ? 0.298 10.320 -14.231 1.00 82.38 177 CYS A O 1
ATOM 1292 N N . GLY A 1 178 ? -1.740 10.118 -13.338 1.00 75.94 178 GLY A N 1
ATOM 1293 C CA . GLY A 1 178 ? -2.187 11.422 -13.810 1.00 75.94 178 GLY A CA 1
ATOM 1294 C C . GLY A 1 178 ? -1.424 12.555 -13.118 1.00 75.94 178 GLY A C 1
ATOM 1295 O O . GLY A 1 178 ? -1.046 12.445 -11.954 1.00 75.94 178 GLY A O 1
ATOM 1296 N N . ALA A 1 179 ? -1.262 13.694 -13.798 1.00 69.38 179 ALA A N 1
ATOM 1297 C CA . ALA A 1 179 ? -0.563 14.869 -13.255 1.00 69.38 179 ALA A CA 1
ATOM 1298 C C . ALA A 1 179 ? -1.162 15.404 -11.934 1.00 69.38 179 ALA A C 1
ATOM 1300 O O . ALA A 1 179 ? -0.507 16.135 -11.195 1.00 69.38 179 ALA A O 1
ATOM 1301 N N . THR A 1 180 ? -2.417 15.059 -11.639 1.00 69.81 180 THR A N 1
ATOM 1302 C CA . THR A 1 180 ? -3.143 15.456 -10.425 1.00 69.81 180 THR A CA 1
ATOM 1303 C C . THR A 1 180 ? -3.253 14.340 -9.386 1.00 69.81 180 THR A C 1
ATOM 1305 O O . THR A 1 180 ? -3.811 14.570 -8.312 1.00 69.81 180 THR A O 1
ATOM 1308 N N . GLU A 1 181 ? -2.761 13.136 -9.682 1.00 80.81 181 GLU A N 1
ATOM 1309 C CA . GLU A 1 181 ? -2.886 11.973 -8.806 1.00 80.81 181 GLU A CA 1
ATOM 1310 C C . GLU A 1 181 ? -1.781 11.977 -7.752 1.00 80.81 181 GLU A C 1
ATOM 1312 O O . GLU A 1 181 ? -0.644 11.568 -7.981 1.00 80.81 181 GLU A O 1
ATOM 1317 N N . LYS A 1 182 ? -2.137 12.459 -6.561 1.00 79.19 182 LYS A N 1
ATOM 1318 C CA . LYS A 1 182 ? -1.219 12.566 -5.418 1.00 79.19 182 LYS A CA 1
ATOM 1319 C C . LYS A 1 182 ? -0.904 11.210 -4.777 1.00 79.19 182 LYS A C 1
ATOM 1321 O O . LYS A 1 182 ? 0.074 11.096 -4.048 1.00 79.19 182 LYS A O 1
ATOM 1326 N N . TRP A 1 183 ? -1.701 10.183 -5.069 1.00 85.19 183 TRP A N 1
ATOM 1327 C CA . TRP A 1 183 ? -1.610 8.832 -4.507 1.00 85.19 183 TRP A CA 1
ATOM 1328 C C . TRP A 1 183 ? -0.707 7.888 -5.316 1.00 85.19 183 TRP A C 1
ATOM 1330 O O . TRP A 1 183 ? -1.008 6.706 -5.501 1.00 85.19 183 TRP A O 1
ATOM 1340 N N . CYS A 1 184 ? 0.426 8.420 -5.779 1.00 89.81 184 CYS A N 1
ATOM 1341 C CA . CYS A 1 184 ? 1.448 7.673 -6.499 1.00 89.81 184 CYS A CA 1
ATOM 1342 C C . CYS A 1 184 ? 2.796 7.725 -5.777 1.00 89.81 184 CYS A C 1
ATOM 1344 O O . CYS A 1 184 ? 3.442 8.770 -5.705 1.00 89.81 184 CYS A O 1
ATOM 1346 N N . LEU A 1 185 ? 3.235 6.576 -5.270 1.00 90.62 185 LEU A N 1
ATOM 1347 C CA . LEU A 1 185 ? 4.534 6.392 -4.639 1.00 90.62 185 LEU A CA 1
ATOM 1348 C C . LEU A 1 185 ? 5.610 6.083 -5.680 1.00 90.62 185 LEU A C 1
ATOM 1350 O O . LEU A 1 185 ? 5.400 5.328 -6.630 1.00 90.62 185 LEU A O 1
ATOM 1354 N N . ASN A 1 186 ? 6.801 6.623 -5.446 1.00 88.56 186 ASN A N 1
ATOM 1355 C CA . ASN A 1 186 ? 7.997 6.267 -6.196 1.00 88.56 186 ASN A CA 1
ATOM 1356 C C . ASN A 1 186 ? 8.824 5.278 -5.387 1.00 88.56 186 ASN A C 1
ATOM 1358 O O . ASN A 1 186 ? 9.309 5.612 -4.304 1.00 88.56 186 ASN A O 1
ATOM 1362 N N . ALA A 1 187 ? 9.023 4.078 -5.930 1.00 85.56 187 ALA A N 1
ATOM 1363 C CA . ALA A 1 187 ? 10.031 3.172 -5.408 1.00 85.56 187 ALA A CA 1
ATOM 1364 C C . ALA A 1 187 ? 11.418 3.815 -5.575 1.00 85.56 187 ALA A C 1
ATOM 1366 O O . ALA A 1 187 ? 11.709 4.458 -6.590 1.00 85.56 187 ALA A O 1
ATOM 1367 N N . THR A 1 188 ? 12.281 3.659 -4.570 1.00 85.50 188 THR A N 1
ATOM 1368 C CA . THR A 1 188 ? 13.630 4.227 -4.608 1.00 85.50 188 THR A CA 1
ATOM 1369 C C . THR A 1 188 ? 14.444 3.553 -5.708 1.00 85.50 188 THR A C 1
ATOM 1371 O O . THR A 1 188 ? 14.646 2.342 -5.690 1.00 85.50 188 THR A O 1
ATOM 1374 N N . VAL A 1 189 ? 14.949 4.347 -6.653 1.00 83.00 189 VAL A N 1
ATOM 1375 C CA . VAL A 1 189 ? 15.880 3.863 -7.677 1.00 83.00 189 VAL A CA 1
ATOM 1376 C C . VAL A 1 189 ? 17.272 3.775 -7.065 1.00 83.00 189 VAL A C 1
ATOM 1378 O O . VAL A 1 189 ? 17.788 4.747 -6.516 1.00 83.00 189 VAL A O 1
ATOM 1381 N N . THR A 1 190 ? 17.885 2.601 -7.157 1.00 85.69 190 THR A N 1
ATOM 1382 C CA . THR A 1 190 ? 19.236 2.346 -6.659 1.00 85.69 190 THR A CA 1
A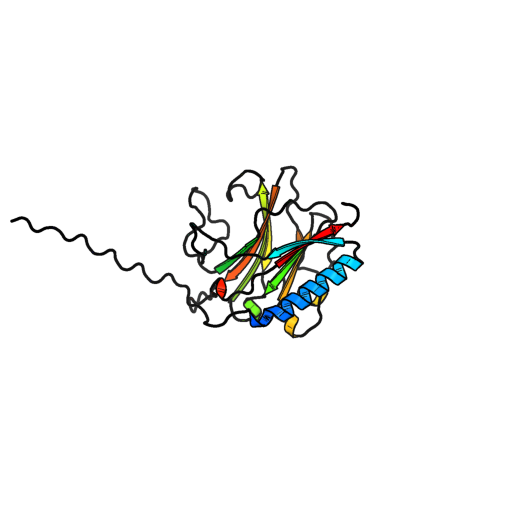TOM 1383 C C . THR A 1 190 ? 19.952 1.359 -7.576 1.00 85.69 190 THR A C 1
ATOM 1385 O O . THR A 1 190 ? 19.335 0.474 -8.165 1.00 85.69 190 THR A O 1
ATOM 1388 N N . ASP A 1 191 ? 21.265 1.529 -7.693 1.00 84.56 191 ASP A N 1
ATOM 1389 C CA . ASP A 1 191 ? 22.196 0.652 -8.407 1.00 84.56 191 ASP A CA 1
ATOM 1390 C C . ASP A 1 191 ? 22.497 -0.654 -7.649 1.00 84.56 191 ASP A C 1
ATOM 1392 O O . ASP A 1 191 ? 23.049 -1.601 -8.210 1.00 84.56 191 ASP A O 1
ATOM 1396 N N . LYS A 1 192 ? 22.121 -0.728 -6.369 1.00 86.06 192 LYS A N 1
ATOM 1397 C CA . LYS A 1 192 ? 22.289 -1.919 -5.538 1.00 8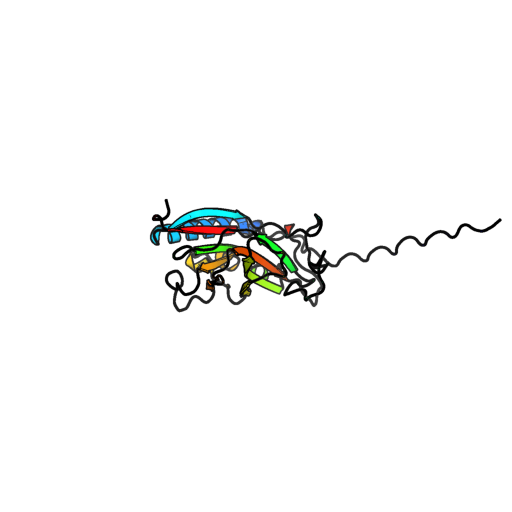6.06 192 LYS A CA 1
ATOM 1398 C C . LYS A 1 192 ? 21.144 -2.898 -5.755 1.00 86.06 192 LYS A C 1
ATOM 1400 O O . LYS A 1 192 ? 19.978 -2.518 -5.863 1.00 86.06 192 LYS A O 1
ATOM 1405 N N . ALA A 1 193 ? 21.471 -4.186 -5.732 1.00 88.62 193 ALA A N 1
ATOM 1406 C CA . ALA A 1 193 ? 20.461 -5.232 -5.748 1.00 88.62 193 ALA A CA 1
ATOM 1407 C C . ALA A 1 193 ? 19.606 -5.161 -4.467 1.00 88.62 193 ALA A C 1
ATOM 1409 O O . ALA A 1 193 ? 20.129 -5.197 -3.347 1.00 88.62 193 ALA A O 1
ATOM 1410 N N . HIS A 1 194 ? 18.293 -5.034 -4.640 1.00 88.69 194 HIS A N 1
ATOM 1411 C CA . HIS A 1 194 ? 17.369 -4.666 -3.573 1.00 88.69 194 HIS A CA 1
ATOM 1412 C C . HIS A 1 194 ? 16.031 -5.405 -3.676 1.00 88.69 194 HIS A C 1
ATOM 1414 O O . HIS A 1 194 ? 15.704 -6.032 -4.687 1.00 88.69 194 HIS A O 1
ATOM 1420 N N . ILE A 1 195 ? 15.269 -5.303 -2.596 1.00 89.62 195 ILE A N 1
ATOM 1421 C CA . ILE A 1 195 ? 13.895 -5.759 -2.440 1.00 89.62 195 ILE A CA 1
ATOM 1422 C C . ILE A 1 195 ? 13.008 -4.586 -2.044 1.00 89.62 195 ILE A C 1
ATOM 1424 O O . ILE A 1 195 ? 13.478 -3.581 -1.502 1.00 89.62 195 ILE A O 1
ATOM 1428 N N . LEU A 1 196 ? 11.717 -4.750 -2.299 1.00 90.44 196 LEU A N 1
ATOM 1429 C CA . LEU A 1 196 ? 10.672 -3.857 -1.838 1.00 90.44 196 LEU A CA 1
ATOM 1430 C C . LEU A 1 196 ? 9.917 -4.499 -0.677 1.00 90.44 196 LEU A C 1
ATOM 1432 O O . LEU A 1 196 ? 9.599 -5.692 -0.694 1.00 90.44 196 LEU A O 1
ATOM 1436 N N . THR A 1 197 ? 9.612 -3.674 0.315 1.00 90.25 197 THR A N 1
ATOM 1437 C CA . THR A 1 197 ? 8.741 -4.010 1.435 1.00 90.25 197 THR A CA 1
ATOM 1438 C C . THR A 1 197 ? 7.616 -2.995 1.486 1.00 90.25 197 THR A C 1
ATOM 1440 O O . THR A 1 197 ? 7.860 -1.802 1.663 1.00 90.25 197 THR A O 1
ATOM 1443 N N . TYR A 1 198 ? 6.388 -3.473 1.347 1.00 92.06 198 TYR A N 1
ATOM 1444 C CA . TYR A 1 198 ? 5.189 -2.667 1.520 1.00 92.06 198 TYR A CA 1
ATOM 1445 C C . TYR A 1 198 ? 4.727 -2.744 2.964 1.00 92.06 198 TYR A C 1
ATOM 1447 O O . TYR A 1 198 ? 4.767 -3.814 3.580 1.00 92.06 198 TYR A O 1
ATOM 1455 N N . VAL A 1 199 ? 4.280 -1.610 3.492 1.00 90.00 199 VAL A N 1
ATOM 1456 C CA . VAL A 1 199 ? 3.800 -1.480 4.866 1.00 90.00 199 VAL A CA 1
ATOM 1457 C C . VAL A 1 199 ? 2.519 -0.657 4.861 1.00 90.00 199 VAL A C 1
ATOM 1459 O O . VAL A 1 199 ? 2.484 0.430 4.291 1.00 90.00 199 VAL A O 1
ATOM 1462 N N . SER A 1 200 ? 1.485 -1.171 5.521 1.00 91.62 200 SER A N 1
ATOM 1463 C CA . SER A 1 200 ? 0.258 -0.449 5.847 1.00 91.62 200 SER A CA 1
ATOM 1464 C C . SER A 1 200 ? 0.161 -0.327 7.363 1.00 91.62 200 SER A C 1
ATOM 1466 O O . SER A 1 200 ? 0.394 -1.305 8.081 1.00 91.62 200 SER A O 1
ATOM 1468 N N . ARG A 1 201 ? -0.157 0.874 7.847 1.00 88.06 201 ARG A N 1
ATOM 1469 C CA . ARG A 1 201 ? -0.214 1.217 9.273 1.00 88.06 201 ARG A CA 1
ATOM 1470 C C . ARG A 1 201 ? -1.562 1.836 9.615 1.00 88.06 201 ARG A C 1
ATOM 1472 O O . ARG A 1 201 ? -2.004 2.760 8.932 1.00 88.06 201 ARG A O 1
ATOM 1479 N N . ALA A 1 202 ? -2.181 1.372 10.696 1.00 89.25 202 ALA A N 1
ATOM 1480 C CA . ALA A 1 202 ? -3.444 1.897 11.216 1.00 89.25 202 ALA A CA 1
ATOM 1481 C C . ALA A 1 202 ? -3.278 2.341 12.678 1.00 89.25 202 ALA A C 1
ATOM 1483 O O . ALA A 1 202 ? -3.125 1.502 13.567 1.00 89.25 202 ALA A O 1
ATOM 1484 N N . TYR A 1 203 ? -3.287 3.652 12.924 1.00 83.25 203 TYR A N 1
ATOM 1485 C CA . TYR A 1 203 ? -2.873 4.252 14.195 1.00 83.25 203 TYR A CA 1
ATOM 1486 C C . TYR A 1 203 ? -4.010 4.348 15.225 1.00 83.25 203 TYR A C 1
ATOM 1488 O O . TYR A 1 203 ? -5.151 4.706 14.911 1.00 83.25 203 TYR A O 1
ATOM 1496 N N . LEU A 1 204 ? -3.686 4.068 16.487 1.00 77.88 204 LEU A N 1
ATOM 1497 C CA . LEU A 1 204 ? -4.564 4.171 17.641 1.00 77.88 204 LEU A CA 1
ATOM 1498 C C . LEU A 1 204 ? -4.894 5.620 17.957 1.00 77.88 204 LEU A C 1
ATOM 1500 O O . LEU A 1 204 ? -4.162 6.561 17.661 1.00 77.88 204 LEU A O 1
ATOM 1504 N N . ASN A 1 205 ? -6.019 5.798 18.632 1.00 72.94 205 ASN A N 1
ATOM 1505 C CA . ASN A 1 205 ? -6.443 7.097 19.100 1.00 72.94 205 ASN A CA 1
ATOM 1506 C C . ASN A 1 205 ? -5.666 7.490 20.370 1.00 72.94 205 ASN A C 1
ATOM 1508 O O . ASN A 1 205 ? -5.849 6.849 21.412 1.00 72.94 205 ASN A O 1
ATOM 1512 N N . PRO A 1 206 ? -4.871 8.578 20.355 1.00 68.56 206 PRO A N 1
ATOM 15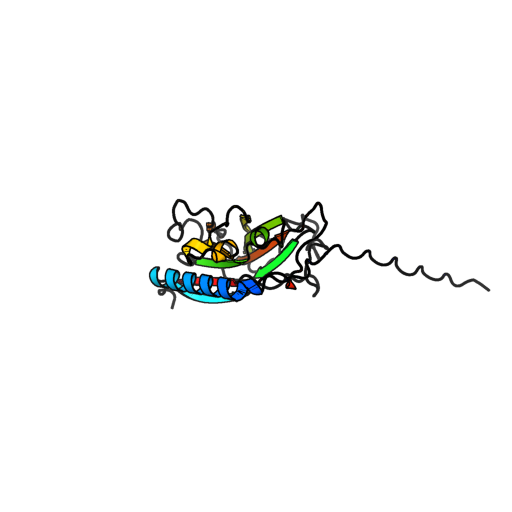13 C CA . P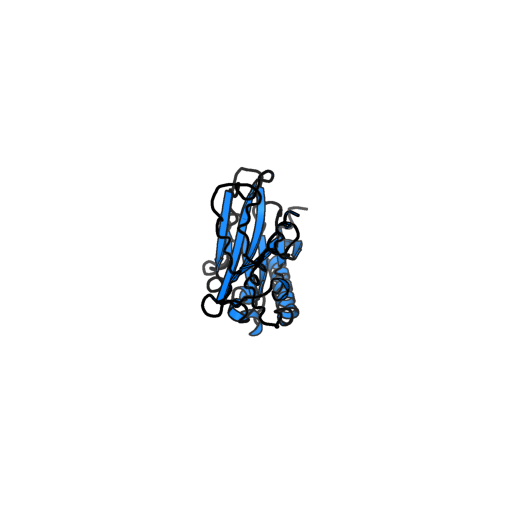RO A 1 206 ? -4.065 8.965 21.510 1.00 68.56 206 PRO A CA 1
ATOM 1514 C C . PRO A 1 206 ? -4.918 9.410 22.707 1.00 68.56 206 PRO A C 1
ATOM 1516 O O . PRO A 1 206 ? -4.485 9.265 23.850 1.00 68.56 206 PRO A O 1
ATOM 1519 N N . LYS A 1 207 ? -6.146 9.905 22.479 1.00 68.12 207 LYS A N 1
ATOM 1520 C CA . LYS A 1 207 ? -7.057 10.345 23.549 1.00 68.12 207 LYS A CA 1
ATOM 1521 C C . LYS A 1 207 ? -7.715 9.167 24.264 1.00 68.12 207 LYS A C 1
ATOM 1523 O O . LYS A 1 207 ? -7.781 9.158 25.488 1.00 68.12 207 LYS A O 1
ATOM 1528 N N . THR A 1 208 ? -8.222 8.187 23.515 1.00 69.31 208 THR A N 1
ATOM 1529 C CA . THR A 1 208 ? -8.965 7.043 24.080 1.00 69.31 208 THR A CA 1
ATOM 1530 C C . THR A 1 208 ? -8.086 5.825 24.349 1.00 69.31 208 THR A C 1
ATOM 1532 O O . THR A 1 208 ? -8.515 4.920 25.067 1.00 69.31 208 THR A O 1
ATOM 1535 N N . GLN A 1 209 ? -6.857 5.809 23.820 1.00 65.81 209 GLN A N 1
ATOM 1536 C CA . GLN A 1 209 ? -5.908 4.696 23.922 1.00 65.81 209 GLN A CA 1
ATOM 1537 C C . GLN A 1 209 ? -6.498 3.390 23.353 1.00 65.81 209 GLN A C 1
ATOM 1539 O O . GLN A 1 209 ? -6.295 2.304 23.897 1.00 65.81 209 GLN A O 1
ATOM 1544 N N . THR A 1 210 ? -7.294 3.520 22.287 1.00 67.19 210 THR A N 1
ATOM 1545 C CA . THR A 1 210 ? -7.965 2.427 21.566 1.00 67.19 210 THR A CA 1
ATOM 1546 C C . THR A 1 210 ? -7.507 2.426 20.119 1.00 67.19 210 THR A C 1
ATOM 1548 O O . THR A 1 210 ? -7.419 3.492 19.511 1.00 67.19 210 THR A O 1
ATOM 1551 N N . GLY A 1 211 ? -7.254 1.249 19.565 1.00 74.06 211 GLY A N 1
ATOM 1552 C CA . GLY A 1 211 ? -6.786 1.071 18.195 1.00 74.06 211 GLY A CA 1
ATOM 1553 C C . GLY A 1 211 ? -7.142 -0.322 17.688 1.00 74.06 211 GLY A C 1
ATOM 1554 O O . GLY A 1 211 ? -7.551 -1.169 18.490 1.00 74.06 211 GLY A O 1
ATOM 1555 N N . PRO A 1 212 ? -7.029 -0.551 16.375 1.00 78.25 212 PRO A N 1
ATOM 1556 C CA . PRO A 1 212 ? -7.427 -1.813 15.781 1.00 78.25 212 PRO A CA 1
ATOM 1557 C C . PRO A 1 212 ? -6.479 -2.940 16.195 1.00 78.25 212 PRO A C 1
ATOM 1559 O O . PRO A 1 212 ? -5.275 -2.733 16.374 1.00 78.25 212 PRO A O 1
ATOM 1562 N N . ASP A 1 213 ? -7.021 -4.150 16.323 1.00 78.31 213 ASP A N 1
ATOM 1563 C CA . ASP A 1 213 ? -6.177 -5.341 16.232 1.00 78.31 213 ASP A CA 1
ATOM 1564 C C . ASP A 1 213 ? -5.764 -5.608 14.789 1.00 78.31 213 ASP A C 1
ATOM 1566 O O . ASP A 1 213 ? -6.516 -5.297 13.872 1.00 78.31 213 ASP A O 1
ATOM 1570 N N . ALA A 1 214 ? -4.589 -6.197 14.572 1.00 76.31 214 ALA A N 1
ATOM 1571 C CA . ALA A 1 214 ? -4.166 -6.605 13.237 1.00 76.31 214 ALA A CA 1
ATOM 1572 C C . ALA A 1 214 ? -5.180 -7.580 12.606 1.00 76.31 214 ALA A C 1
ATOM 1574 O O . ALA A 1 214 ? -5.351 -7.571 11.394 1.00 76.31 214 ALA A O 1
ATOM 1575 N N . ASP A 1 215 ? -5.899 -8.352 13.429 1.00 82.44 215 ASP A N 1
ATOM 1576 C CA . ASP A 1 215 ? -7.005 -9.225 13.000 1.00 82.44 215 ASP A CA 1
ATOM 1577 C C . ASP A 1 215 ? -8.333 -8.489 12.756 1.00 82.44 215 ASP A C 1
ATOM 1579 O O . ASP A 1 215 ? -9.252 -9.029 12.139 1.00 82.44 215 ASP A O 1
ATOM 1583 N N . GLU A 1 216 ? -8.464 -7.256 13.246 1.00 87.25 216 GLU A N 1
ATOM 1584 C CA . GLU A 1 216 ? -9.609 -6.389 12.955 1.00 87.25 216 GLU A CA 1
ATOM 1585 C C . GLU A 1 216 ? -9.440 -5.625 11.641 1.00 87.25 216 GLU A C 1
ATOM 1587 O O . GLU A 1 216 ? -10.417 -5.052 11.158 1.00 87.25 216 GLU A O 1
ATOM 1592 N N . LEU A 1 217 ? -8.232 -5.600 11.081 1.00 90.12 217 LEU A N 1
ATOM 1593 C CA . LEU A 1 217 ? -7.919 -4.900 9.844 1.00 90.12 217 LEU A CA 1
ATOM 1594 C C . LEU A 1 217 ? -8.160 -5.790 8.627 1.00 90.12 217 LEU A C 1
ATOM 1596 O O . LEU A 1 217 ? -7.905 -6.996 8.648 1.00 90.12 217 LEU A O 1
ATOM 1600 N N . LEU A 1 218 ? -8.614 -5.174 7.541 1.00 94.06 218 LEU A N 1
ATOM 1601 C CA . LEU A 1 218 ? -8.643 -5.820 6.239 1.00 94.06 218 LEU A CA 1
ATOM 1602 C C . LEU A 1 218 ? -7.204 -5.905 5.731 1.00 94.06 218 LEU A C 1
ATOM 1604 O O . LEU A 1 218 ? -6.537 -4.880 5.612 1.00 94.06 218 LEU A O 1
ATOM 1608 N N . ALA A 1 219 ? -6.729 -7.111 5.428 1.00 95.06 219 ALA A N 1
ATOM 1609 C CA . ALA A 1 219 ? -5.397 -7.321 4.874 1.00 95.06 219 ALA A CA 1
ATOM 1610 C C . ALA A 1 219 ? -5.279 -6.679 3.482 1.00 95.06 219 ALA A C 1
ATOM 1612 O O . ALA A 1 219 ? -5.948 -7.152 2.561 1.00 95.06 219 ALA A O 1
ATOM 1613 N N . PRO A 1 220 ? -4.435 -5.645 3.285 1.00 97.06 220 PRO A N 1
ATOM 1614 C CA . PRO A 1 220 ? -4.234 -5.097 1.960 1.00 97.06 220 PRO A CA 1
ATOM 1615 C C . PRO A 1 220 ? -3.536 -6.103 1.049 1.00 97.06 220 PRO A C 1
ATOM 1617 O O . PRO A 1 220 ? -2.866 -7.041 1.492 1.00 97.06 220 PRO A O 1
ATOM 1620 N N . VAL A 1 221 ? -3.651 -5.867 -0.246 1.00 98.31 221 VAL A N 1
ATOM 1621 C CA . VAL A 1 221 ? -3.098 -6.710 -1.294 1.00 98.31 221 VAL A CA 1
ATOM 1622 C C . VAL A 1 221 ? -2.197 -5.872 -2.178 1.00 98.31 221 VAL A C 1
ATOM 1624 O O . VAL A 1 221 ? -2.569 -4.786 -2.612 1.00 98.31 221 VAL A O 1
ATOM 1627 N N . VAL A 1 222 ? -1.009 -6.394 -2.470 1.00 98.31 222 VAL A N 1
ATOM 1628 C CA . VAL A 1 222 ? -0.096 -5.837 -3.464 1.00 98.31 222 VAL A CA 1
ATOM 1629 C C . VAL A 1 222 ? -0.289 -6.598 -4.774 1.00 98.31 222 VAL A C 1
ATOM 1631 O O . VAL A 1 222 ? 0.058 -7.777 -4.882 1.00 98.31 222 VAL A O 1
ATOM 1634 N N . LEU A 1 223 ? -0.840 -5.920 -5.776 1.00 98.12 223 LEU A N 1
ATOM 1635 C CA . LEU A 1 223 ? -0.970 -6.409 -7.146 1.00 98.12 223 LEU A CA 1
ATOM 1636 C C . LEU A 1 223 ? 0.266 -5.999 -7.941 1.00 98.12 223 LEU A C 1
ATOM 1638 O O . LEU A 1 223 ? 0.504 -4.812 -8.151 1.00 98.12 223 LEU A O 1
ATOM 1642 N N . ARG A 1 224 ? 1.062 -6.970 -8.387 1.00 96.69 224 ARG A N 1
ATOM 1643 C CA . ARG A 1 224 ? 2.318 -6.719 -9.101 1.00 96.69 224 ARG A CA 1
ATOM 1644 C C . ARG A 1 224 ? 2.108 -6.855 -10.598 1.00 96.69 224 ARG A C 1
ATOM 1646 O O . ARG A 1 224 ? 1.916 -7.959 -11.106 1.00 96.69 224 ARG A O 1
ATOM 1653 N N . LEU A 1 225 ? 2.167 -5.733 -11.302 1.00 95.50 225 LEU A N 1
ATOM 1654 C CA . LEU A 1 225 ? 1.822 -5.602 -12.714 1.00 95.50 225 LEU A CA 1
ATOM 1655 C C . LEU A 1 225 ? 3.076 -5.400 -13.565 1.00 95.50 225 LEU A C 1
ATOM 1657 O O . LEU A 1 225 ? 3.937 -4.577 -13.240 1.00 95.50 225 LEU A O 1
ATOM 1661 N N . ARG A 1 226 ? 3.225 -6.157 -14.650 1.00 93.25 226 ARG A N 1
ATOM 1662 C CA . ARG A 1 226 ? 4.413 -6.088 -15.518 1.00 93.25 226 ARG A CA 1
ATOM 1663 C C . ARG A 1 226 ? 4.021 -5.970 -16.991 1.00 93.25 226 ARG A C 1
ATOM 1665 O O . ARG A 1 226 ? 2.975 -6.494 -17.360 1.00 93.25 226 ARG A O 1
ATOM 1672 N N . PRO A 1 227 ? 4.841 -5.326 -17.841 1.00 90.88 227 PRO A N 1
ATOM 1673 C CA . PRO A 1 227 ? 4.577 -5.271 -19.278 1.00 90.88 227 PRO A CA 1
ATOM 1674 C C . PRO A 1 227 ? 4.622 -6.657 -19.928 1.00 90.88 227 PRO A C 1
ATOM 1676 O O . PRO A 1 227 ? 5.488 -7.465 -19.590 1.00 90.88 227 PRO A O 1
ATOM 1679 N N . PHE A 1 228 ? 3.760 -6.909 -20.919 1.00 82.12 228 PHE A N 1
ATOM 1680 C CA . PHE A 1 228 ? 3.709 -8.182 -21.665 1.00 82.12 228 PHE A CA 1
ATOM 1681 C C . PHE A 1 228 ? 5.026 -8.584 -22.355 1.00 82.12 228 PHE A C 1
ATOM 1683 O O . PHE A 1 228 ? 5.214 -9.751 -22.679 1.00 82.12 228 PHE A O 1
ATOM 1690 N N . LEU A 1 229 ? 5.953 -7.646 -22.564 1.00 68.50 229 LEU A N 1
ATOM 1691 C CA . LEU A 1 229 ? 7.234 -7.882 -23.243 1.00 68.50 229 LEU A CA 1
ATOM 1692 C C . LEU A 1 229 ? 8.299 -8.576 -22.366 1.00 68.50 229 LEU A C 1
ATOM 1694 O O . LEU A 1 229 ? 9.418 -8.778 -22.827 1.00 68.50 229 LEU A O 1
ATOM 1698 N N . TYR A 1 230 ? 7.971 -8.929 -21.119 1.00 52.25 230 TYR A N 1
ATOM 1699 C CA . TYR A 1 230 ? 8.867 -9.608 -20.169 1.00 52.25 230 TYR A CA 1
ATOM 1700 C C . TYR A 1 230 ? 8.599 -11.121 -20.018 1.00 52.25 230 TYR A C 1
ATOM 1702 O O . TYR A 1 230 ? 8.939 -11.693 -18.977 1.00 52.25 230 TYR A O 1
ATOM 1710 N N . VAL A 1 231 ? 7.983 -11.761 -21.020 1.00 45.69 231 VAL A N 1
ATOM 1711 C CA . VAL A 1 231 ? 7.773 -13.224 -21.079 1.00 45.69 231 VAL A CA 1
ATOM 1712 C C . VAL A 1 231 ? 8.826 -13.884 -21.960 1.00 45.69 231 VAL A C 1
ATOM 1714 O O . VAL A 1 231 ? 9.030 -13.390 -23.090 1.00 45.69 231 VAL A O 1
#

Secondary structure (DSSP, 8-state):
------PPPPPPPP--S----S--SGGGHHHHHHHHHHHHHHHHHTTEEEEEEEE-EEPEETTEE--SSS-S-SS-SS---S--TTEEEEEEEEEEPP-TT-EEEEEEE-TTTTTS-SEEEEEEEEEESSS-GGG--EEEEEETTTSTTGGGGT---GGGGGEEEEEEEETT--TTS-TT---EEEEPP-SS-EEEEEEEEEEPBTTTTB---TTTS---EEEEEEEGGG-

Organism: Noctiluca scintillans (NCBI:txid2966)

Foldseek 3Di:
DDDDPDDPDPDPDPDLQAAAPPAAPVVCVVVLVQLVVLVQVVLVVVQKHFPDKDWWAQDDDPNHRPCLCDQNDPDDPDDSVPRHSFKTKTKDWQAFDADAQKKKKKKFFLCCVVVQAVKKKKKKWKAANDDDPVRTPDMDMDISVQQQCQSCSRPNDPSCRRMGIAMEHAPPPCVVDDPPRSRYIYDDDDPGGIIMMMMMIGGHDPVVSYHHHNRRTTGMMMGIMHHPVPD

pLDDT: mean 77.67, std 18.28, range [33.84, 98.31]